Protein AF-A0A958PEB6-F1 (afdb_monomer_lite)

Structure (mmCIF, N/CA/C/O backbone):
data_AF-A0A958PEB6-F1
#
_entry.id   AF-A0A958PEB6-F1
#
loop_
_atom_site.group_PDB
_atom_site.id
_atom_site.type_symbol
_atom_site.label_atom_id
_atom_site.label_alt_id
_atom_site.label_comp_id
_atom_site.label_asym_id
_atom_site.label_entity_id
_atom_site.label_seq_id
_atom_site.pdbx_PDB_ins_code
_atom_site.Cartn_x
_atom_site.Cartn_y
_atom_site.Cartn_z
_atom_site.occupancy
_atom_site.B_iso_or_equiv
_atom_site.auth_seq_id
_atom_site.auth_comp_id
_atom_site.auth_asym_id
_atom_site.auth_atom_id
_atom_site.pdbx_PDB_model_num
ATOM 1 N N . MET A 1 1 ? 12.748 -0.352 -20.861 1.00 84.06 1 MET A N 1
ATOM 2 C CA . MET A 1 1 ? 12.077 -1.385 -21.696 1.00 84.06 1 MET A CA 1
ATOM 3 C C . MET A 1 1 ? 10.673 -1.621 -21.160 1.00 84.06 1 MET A C 1
ATOM 5 O O . MET A 1 1 ? 10.506 -1.512 -19.954 1.00 84.06 1 MET A O 1
ATOM 9 N N . THR A 1 2 ? 9.689 -1.931 -22.006 1.00 89.44 2 THR A N 1
ATOM 10 C CA . THR A 1 2 ? 8.346 -2.365 -21.576 1.00 89.44 2 THR A CA 1
ATOM 11 C C . THR A 1 2 ? 8.141 -3.844 -21.905 1.00 89.44 2 THR A C 1
ATOM 13 O O . THR A 1 2 ? 8.553 -4.307 -22.968 1.00 89.44 2 THR A O 1
ATOM 16 N N . VAL A 1 3 ? 7.532 -4.600 -20.994 1.00 92.69 3 VAL A N 1
ATOM 17 C CA . VAL A 1 3 ? 7.225 -6.031 -21.159 1.00 92.69 3 VAL A CA 1
ATOM 18 C C . VAL A 1 3 ? 5.982 -6.376 -20.345 1.00 92.69 3 VAL A C 1
ATOM 20 O O . VAL A 1 3 ? 5.705 -5.709 -19.355 1.00 92.69 3 VAL A O 1
ATOM 23 N N . TYR A 1 4 ? 5.241 -7.422 -20.714 1.00 91.00 4 TYR A N 1
ATOM 24 C CA . TYR A 1 4 ? 4.180 -7.937 -19.842 1.00 91.00 4 TYR A CA 1
ATOM 25 C C . TYR A 1 4 ? 4.814 -8.439 -18.548 1.00 91.00 4 TYR A C 1
ATOM 27 O O . TYR A 1 4 ? 5.765 -9.223 -18.588 1.00 91.00 4 TYR A O 1
ATOM 35 N N . ASP A 1 5 ? 4.280 -8.007 -17.409 1.00 92.06 5 ASP A N 1
ATOM 36 C CA . ASP A 1 5 ? 4.892 -8.243 -16.100 1.00 92.06 5 ASP A CA 1
ATOM 37 C C . ASP A 1 5 ? 5.106 -9.739 -15.820 1.00 92.06 5 ASP A C 1
ATOM 39 O O . ASP A 1 5 ? 6.191 -10.161 -15.420 1.00 92.06 5 ASP A O 1
ATOM 43 N N . PHE A 1 6 ? 4.120 -10.574 -16.165 1.00 89.56 6 PHE A N 1
ATOM 44 C CA . PHE A 1 6 ? 4.222 -12.026 -16.008 1.00 89.56 6 PHE A CA 1
ATOM 45 C C . PHE A 1 6 ? 5.410 -12.637 -16.766 1.00 89.56 6 PHE A C 1
ATOM 47 O O . PHE A 1 6 ? 5.921 -13.683 -16.364 1.00 89.56 6 PHE A O 1
ATOM 54 N N . PHE A 1 7 ? 5.860 -12.028 -17.869 1.00 91.44 7 PHE A N 1
ATOM 55 C CA . PHE A 1 7 ? 6.974 -12.548 -18.663 1.00 91.44 7 PHE A CA 1
ATOM 56 C C . PHE A 1 7 ? 8.348 -12.141 -18.138 1.00 91.44 7 PHE A C 1
ATOM 58 O O . PHE A 1 7 ? 9.324 -12.743 -18.580 1.00 91.44 7 PHE A O 1
ATOM 65 N N . VAL A 1 8 ? 8.449 -11.234 -17.160 1.00 91.81 8 VAL A N 1
ATOM 66 C CA . VAL A 1 8 ? 9.735 -10.887 -16.525 1.00 91.81 8 VAL A CA 1
ATOM 67 C C . VAL A 1 8 ? 10.420 -12.139 -15.975 1.00 91.81 8 VAL A C 1
ATOM 69 O O . VAL A 1 8 ? 11.599 -12.371 -16.232 1.00 91.81 8 VAL A O 1
ATOM 72 N N . LYS A 1 9 ? 9.656 -13.043 -15.348 1.00 89.31 9 LYS A N 1
ATOM 73 C CA . LYS A 1 9 ? 10.195 -14.300 -14.807 1.00 89.31 9 LYS A CA 1
ATOM 74 C C . LYS A 1 9 ? 10.795 -15.243 -15.857 1.00 89.31 9 LYS A C 1
ATOM 76 O O . LYS A 1 9 ? 11.558 -16.132 -15.502 1.00 89.31 9 LYS A O 1
ATOM 81 N N . ARG A 1 10 ? 10.461 -15.080 -17.148 1.00 91.44 10 ARG A N 1
ATOM 82 C CA . ARG A 1 10 ? 11.061 -15.882 -18.232 1.00 91.44 10 ARG A CA 1
ATOM 83 C C . ARG A 1 10 ? 12.515 -15.494 -18.504 1.00 91.44 10 ARG A C 1
ATOM 85 O O . ARG A 1 10 ? 13.230 -16.284 -19.106 1.00 91.44 10 ARG A O 1
ATOM 92 N N . ALA A 1 11 ? 12.935 -14.311 -18.062 1.00 92.75 11 ALA A N 1
ATOM 93 C CA . ALA A 1 11 ? 14.296 -13.803 -18.191 1.00 92.75 11 ALA A CA 1
ATOM 94 C C . ALA A 1 11 ? 14.939 -13.528 -16.819 1.00 92.75 11 ALA A C 1
ATOM 96 O O . ALA A 1 11 ? 15.861 -12.722 -16.735 1.00 92.75 11 ALA A O 1
ATOM 97 N N . LEU A 1 12 ? 14.461 -14.175 -15.744 1.00 93.00 12 LEU A N 1
ATOM 98 C CA . LEU A 1 12 ? 14.899 -13.862 -14.378 1.00 93.00 12 LEU A CA 1
ATOM 99 C C . LEU A 1 12 ? 16.392 -14.137 -14.150 1.00 93.00 12 LEU A C 1
ATOM 101 O O . LEU A 1 12 ? 17.032 -13.403 -13.410 1.00 93.00 12 LEU A O 1
ATOM 105 N N . ASP A 1 13 ? 16.948 -15.148 -14.819 1.00 95.25 13 ASP A N 1
ATOM 106 C CA . ASP A 1 13 ? 18.381 -15.459 -14.754 1.00 95.25 13 ASP A CA 1
ATOM 107 C C . ASP A 1 13 ? 19.228 -14.311 -15.330 1.00 95.25 13 ASP A C 1
ATOM 109 O O . ASP A 1 13 ? 20.108 -13.780 -14.658 1.00 95.25 13 ASP A O 1
ATOM 113 N N . GLN A 1 14 ? 18.881 -13.827 -16.530 1.00 94.94 14 GLN A N 1
ATOM 114 C CA . GLN A 1 14 ? 19.531 -12.655 -17.126 1.00 94.94 14 GLN A CA 1
ATOM 115 C C . GLN A 1 14 ? 19.346 -11.407 -16.254 1.00 94.94 14 GLN A C 1
ATOM 117 O O . GLN A 1 14 ? 20.305 -10.685 -16.004 1.00 94.94 14 GLN A O 1
ATOM 122 N N . TYR A 1 15 ? 18.129 -11.184 -15.755 1.00 95.00 15 TYR A N 1
ATOM 123 C CA . TYR A 1 15 ? 17.810 -10.058 -14.881 1.00 95.00 15 TYR A CA 1
ATOM 124 C C . TYR A 1 15 ? 18.663 -10.067 -13.599 1.00 95.00 15 TYR A C 1
ATOM 126 O O . TYR A 1 15 ? 19.188 -9.033 -13.188 1.00 95.00 15 TYR A O 1
ATOM 134 N N . PHE A 1 16 ? 18.858 -11.244 -12.994 1.00 95.88 16 PHE A N 1
ATOM 135 C CA . PHE A 1 16 ? 19.736 -11.425 -11.842 1.00 95.88 16 PHE A CA 1
ATOM 136 C C . PHE A 1 16 ? 21.195 -11.098 -12.183 1.00 95.88 16 PHE A C 1
ATOM 138 O O . PHE A 1 16 ? 21.842 -10.365 -11.435 1.00 95.88 16 PHE A O 1
ATOM 145 N N . TYR A 1 17 ? 21.715 -11.588 -13.314 1.00 96.56 17 TYR A N 1
ATOM 146 C CA . TYR A 1 17 ? 23.087 -11.290 -13.738 1.00 96.56 17 TYR A CA 1
ATOM 147 C C . TYR A 1 17 ? 23.308 -9.806 -14.057 1.00 96.56 17 TYR A C 1
ATOM 149 O O . TYR A 1 17 ? 24.353 -9.260 -13.701 1.00 96.56 17 TYR A O 1
ATOM 157 N N . ASP A 1 18 ? 22.321 -9.131 -14.647 1.00 95.94 18 ASP A N 1
ATOM 158 C CA . ASP A 1 18 ? 22.391 -7.694 -14.919 1.00 95.94 18 ASP A CA 1
ATOM 159 C C . ASP A 1 18 ? 22.532 -6.894 -13.614 1.00 95.94 18 ASP A C 1
ATOM 161 O O . ASP A 1 18 ? 23.387 -6.008 -13.521 1.00 95.94 18 ASP A O 1
ATOM 165 N N . LEU A 1 19 ? 21.752 -7.245 -12.585 1.00 95.69 19 LEU A N 1
ATOM 166 C CA . LEU A 1 19 ? 21.843 -6.660 -11.243 1.00 95.69 19 LEU A CA 1
ATOM 167 C C . LEU A 1 19 ? 23.145 -7.021 -10.518 1.00 95.69 19 LEU A C 1
ATOM 169 O O . LEU A 1 19 ? 23.748 -6.167 -9.863 1.00 95.69 19 LEU A O 1
ATOM 173 N N . TYR A 1 20 ? 23.611 -8.264 -10.658 1.00 95.38 20 TYR A N 1
ATOM 174 C CA . TYR A 1 20 ? 24.889 -8.724 -10.111 1.00 95.38 20 TYR A CA 1
ATOM 175 C C . TYR A 1 20 ? 26.070 -7.929 -10.688 1.00 95.38 20 TYR A C 1
ATOM 177 O O . TYR A 1 20 ? 26.961 -7.507 -9.948 1.00 95.38 20 TYR A O 1
ATOM 185 N N . TRP A 1 21 ? 26.052 -7.650 -11.993 1.00 95.69 21 TRP A N 1
ATOM 186 C CA . TRP A 1 21 ? 27.044 -6.808 -12.667 1.00 95.69 21 TRP A CA 1
ATOM 187 C C . TRP A 1 21 ? 26.816 -5.303 -12.485 1.00 95.69 21 TRP A C 1
ATOM 189 O O . TRP A 1 21 ? 27.557 -4.507 -13.063 1.00 95.69 21 TRP A O 1
ATOM 199 N N . LYS A 1 22 ? 25.839 -4.900 -11.658 1.00 92.62 22 LYS A N 1
ATOM 200 C CA . LYS A 1 22 ? 25.483 -3.497 -11.388 1.00 92.62 22 LYS A CA 1
ATOM 201 C C . LYS A 1 22 ? 25.143 -2.712 -12.658 1.00 92.62 22 LYS A C 1
ATOM 203 O O . LYS A 1 22 ? 25.462 -1.528 -12.780 1.00 92.62 22 LYS A O 1
ATOM 208 N N . SER A 1 23 ? 24.487 -3.371 -13.611 1.00 94.50 23 SER A N 1
ATOM 209 C CA . SER A 1 23 ? 23.899 -2.692 -14.762 1.00 94.50 23 SER A CA 1
ATOM 210 C C . SER A 1 23 ? 22.835 -1.703 -14.282 1.00 94.50 23 SER A C 1
ATOM 212 O O . SER A 1 23 ? 22.090 -1.987 -13.342 1.00 94.50 23 SER A O 1
ATOM 214 N N . SER A 1 24 ? 22.764 -0.544 -14.938 1.00 94.94 24 SER A N 1
ATOM 215 C CA . SER A 1 24 ? 21.761 0.486 -14.654 1.00 94.94 24 SER A CA 1
ATOM 216 C C . SER A 1 24 ? 20.646 0.424 -15.693 1.00 94.94 24 SER A C 1
ATOM 218 O O . SER A 1 24 ? 20.909 0.624 -16.882 1.00 94.94 24 SER A O 1
ATOM 220 N N . PHE A 1 25 ? 19.409 0.152 -15.276 1.00 96.44 25 PHE A N 1
ATOM 221 C CA . PHE A 1 25 ? 18.279 0.030 -16.197 1.00 96.44 25 PHE A CA 1
ATOM 222 C C . PHE A 1 25 ? 16.927 0.325 -15.542 1.00 96.44 25 PHE A C 1
ATOM 224 O O . PHE A 1 25 ? 16.722 0.126 -14.349 1.00 96.44 25 PHE A O 1
ATOM 231 N N . ILE A 1 26 ? 15.963 0.720 -16.382 1.00 97.56 26 ILE A N 1
ATOM 232 C CA . ILE A 1 26 ? 14.550 0.852 -16.014 1.00 97.56 26 ILE A CA 1
ATOM 233 C C . ILE A 1 26 ? 13.718 -0.126 -16.857 1.00 97.56 26 ILE A C 1
ATOM 235 O O . ILE A 1 26 ? 13.681 -0.057 -18.098 1.00 97.56 26 ILE A O 1
ATOM 239 N N . LEU A 1 27 ? 13.033 -1.042 -16.175 1.00 97.00 27 LEU A N 1
ATOM 240 C CA . LEU A 1 27 ? 12.110 -2.026 -16.730 1.00 97.00 27 LEU A CA 1
ATOM 241 C C . LEU A 1 27 ? 10.683 -1.710 -16.282 1.00 97.00 27 LEU A C 1
ATOM 243 O O . LEU A 1 27 ? 10.414 -1.574 -15.095 1.00 97.00 27 LEU A O 1
ATOM 247 N N . VAL A 1 28 ? 9.757 -1.633 -17.232 1.00 96.44 28 VAL A N 1
ATOM 248 C CA . VAL A 1 28 ? 8.335 -1.417 -16.964 1.00 96.44 28 VAL A CA 1
ATOM 249 C C . VAL A 1 28 ? 7.568 -2.698 -17.292 1.00 96.44 28 VAL A C 1
ATOM 251 O O . VAL A 1 28 ? 7.429 -3.062 -18.462 1.00 96.44 28 VAL A O 1
ATOM 254 N N . GLY A 1 29 ? 7.089 -3.382 -16.255 1.00 94.12 29 GLY A N 1
ATOM 255 C CA . GLY A 1 29 ? 6.209 -4.545 -16.338 1.00 94.12 29 GLY A CA 1
ATOM 256 C C . GLY A 1 29 ? 4.750 -4.103 -16.437 1.00 94.12 29 GLY A C 1
ATOM 257 O O . GLY A 1 29 ? 4.173 -3.668 -15.447 1.00 94.12 29 GLY A O 1
ATOM 258 N N . THR A 1 30 ? 4.139 -4.179 -17.617 1.00 92.56 30 THR A N 1
ATOM 259 C CA . THR A 1 30 ? 2.732 -3.812 -17.828 1.00 92.56 30 THR A CA 1
ATOM 260 C C . THR A 1 30 ? 2.105 -4.621 -18.972 1.00 92.56 30 THR A C 1
ATOM 262 O O . THR A 1 30 ? 2.754 -4.805 -20.006 1.00 92.56 30 THR A O 1
ATOM 265 N N . PRO A 1 31 ? 0.859 -5.105 -18.823 1.00 89.50 31 PRO A N 1
ATOM 266 C CA . PRO A 1 31 ? 0.023 -5.049 -17.618 1.00 89.50 31 PRO A CA 1
ATOM 267 C C . PRO A 1 31 ? 0.525 -6.025 -16.544 1.00 89.50 31 PRO A C 1
ATOM 269 O O . PRO A 1 31 ? 1.243 -6.979 -16.857 1.00 89.50 31 PRO A O 1
ATOM 272 N N . SER A 1 32 ? 0.148 -5.797 -15.286 1.00 88.06 32 SER A N 1
ATOM 273 C CA . SER A 1 32 ? 0.530 -6.648 -14.156 1.00 88.06 32 SER A CA 1
ATOM 274 C C . SER A 1 32 ? -0.676 -7.200 -13.390 1.00 88.06 32 SER A C 1
ATOM 276 O O . SER A 1 32 ? -1.712 -6.546 -13.268 1.00 88.06 32 SER A O 1
ATOM 278 N N . GLY A 1 33 ? -0.527 -8.422 -12.874 1.00 89.38 33 GLY A N 1
ATOM 279 C CA . GLY A 1 33 ? -1.492 -9.055 -11.974 1.00 89.38 33 GLY A CA 1
ATOM 280 C C . GLY A 1 33 ? -2.857 -9.408 -12.586 1.00 89.38 33 GLY A C 1
ATOM 281 O O . GLY A 1 33 ? -3.057 -9.456 -13.800 1.00 89.38 33 GLY A O 1
ATOM 282 N N . VAL A 1 34 ? -3.815 -9.690 -11.708 1.00 90.38 34 VAL A N 1
ATOM 283 C CA . VAL A 1 34 ? -5.230 -9.990 -11.963 1.00 90.38 34 VAL A CA 1
ATOM 284 C C . VAL A 1 34 ? -5.945 -8.904 -12.768 1.00 90.38 34 VAL A C 1
ATOM 286 O O . VAL A 1 34 ? -6.958 -9.207 -13.409 1.00 90.38 34 VAL A O 1
ATOM 289 N N . THR A 1 35 ? -5.433 -7.672 -12.845 1.00 86.50 35 THR A N 1
ATOM 290 C CA . THR A 1 35 ? -5.983 -6.680 -13.793 1.00 86.50 35 THR A CA 1
ATOM 291 C C . THR A 1 35 ? -5.987 -7.176 -15.247 1.00 86.50 35 THR A C 1
ATOM 293 O O . THR A 1 35 ? -6.848 -6.766 -16.026 1.00 86.50 35 THR A O 1
ATOM 296 N N . LEU A 1 36 ? -5.123 -8.144 -15.578 1.00 87.31 36 LEU A N 1
ATOM 297 C CA . LEU A 1 36 ? -5.049 -8.826 -16.872 1.00 87.31 36 LEU A CA 1
ATOM 298 C C . LEU A 1 36 ? -5.872 -10.131 -16.952 1.00 87.31 36 LEU A C 1
ATOM 300 O O . LEU A 1 36 ? -5.756 -10.903 -17.901 1.00 87.31 36 LEU A O 1
ATOM 304 N N . SER A 1 37 ? -6.739 -10.396 -15.971 1.00 84.56 37 SER A N 1
ATOM 305 C CA . SER A 1 37 ? -7.580 -11.604 -15.917 1.00 84.56 37 SER A CA 1
ATOM 306 C C . SER A 1 37 ? -8.438 -11.893 -17.160 1.00 84.56 37 SER A C 1
ATOM 308 O O . SER A 1 37 ? -8.645 -13.082 -17.423 1.00 84.56 37 SER A O 1
ATOM 310 N N . PRO A 1 38 ? -8.887 -10.916 -17.981 1.00 84.81 38 PRO A N 1
ATOM 311 C CA . PRO A 1 38 ? -9.564 -11.229 -19.242 1.00 84.81 38 PRO A CA 1
ATOM 312 C C . PRO A 1 38 ? -8.712 -12.033 -20.242 1.00 84.81 38 PRO A C 1
ATOM 314 O O . PRO A 1 38 ? -9.272 -12.724 -21.089 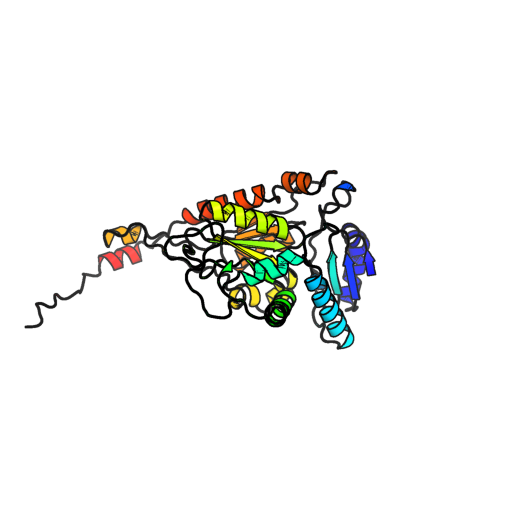1.00 84.81 38 PRO A O 1
ATOM 317 N N . GLU A 1 39 ? -7.378 -11.992 -20.140 1.00 83.06 39 GLU A N 1
ATOM 318 C CA . GLU A 1 39 ? -6.463 -12.757 -21.005 1.00 83.06 39 GLU A CA 1
ATOM 319 C C . GLU A 1 39 ? -6.202 -14.193 -20.511 1.00 83.06 39 GLU A C 1
ATOM 321 O O . GLU A 1 39 ? -5.593 -15.006 -21.210 1.00 83.06 39 GLU A O 1
ATOM 326 N N . GLY A 1 40 ? -6.675 -14.544 -19.311 1.00 70.62 40 GLY A N 1
ATOM 327 C CA . GLY A 1 40 ? -6.618 -15.901 -18.773 1.00 70.62 40 GLY A CA 1
ATOM 328 C C . GLY A 1 40 ? -5.335 -16.282 -18.018 1.00 70.62 40 GLY A C 1
ATOM 329 O O . GLY A 1 40 ? -4.560 -15.453 -17.543 1.00 70.62 40 GLY A O 1
ATOM 330 N N . ALA A 1 41 ? -5.160 -17.596 -17.831 1.00 64.81 41 ALA A N 1
ATOM 331 C CA . ALA A 1 41 ? -4.384 -18.181 -16.731 1.00 64.81 41 ALA A CA 1
ATOM 332 C C . ALA A 1 41 ? -2.882 -17.838 -16.691 1.00 64.81 41 ALA A C 1
ATOM 334 O O . ALA A 1 41 ? -2.286 -17.872 -15.620 1.00 64.81 41 ALA A O 1
ATOM 335 N N . GLN A 1 42 ? -2.259 -17.515 -17.827 1.00 67.44 42 GLN A N 1
ATOM 336 C CA . GLN A 1 42 ? -0.828 -17.195 -17.874 1.00 67.44 42 GLN A CA 1
ATOM 337 C C . GLN A 1 42 ? -0.518 -15.719 -17.591 1.00 67.44 42 GLN A C 1
ATOM 339 O O . GLN A 1 42 ? 0.623 -15.334 -17.754 1.00 67.44 42 GLN A O 1
ATOM 344 N N . HIS A 1 43 ? -1.482 -14.881 -17.203 1.00 72.12 43 HIS A N 1
ATOM 345 C CA . HIS A 1 43 ? -1.249 -13.431 -17.120 1.00 72.12 43 HIS A CA 1
ATOM 346 C C . HIS A 1 43 ? -1.724 -12.788 -15.810 1.00 72.12 43 HIS A C 1
ATOM 348 O O . HIS A 1 43 ? -1.232 -11.730 -15.433 1.00 72.12 43 HIS A O 1
ATOM 354 N N . GLY A 1 44 ? -2.623 -13.451 -15.077 1.00 72.25 44 GLY A N 1
ATOM 355 C CA . GLY A 1 44 ? -3.232 -12.939 -13.845 1.00 72.25 44 GLY A CA 1
ATOM 356 C C . GLY A 1 44 ? -2.448 -13.223 -12.562 1.00 72.25 44 GLY A C 1
ATOM 357 O O . GLY A 1 44 ? -3.073 -13.533 -11.550 1.00 72.25 44 GLY A O 1
ATOM 358 N N . TRP A 1 45 ? -1.114 -13.237 -12.601 1.00 80.19 45 TRP A N 1
ATOM 359 C CA . TRP A 1 45 ? -0.281 -13.471 -11.415 1.00 80.19 45 TRP A CA 1
ATOM 360 C C . TRP A 1 45 ? 1.006 -12.654 -11.472 1.00 80.19 45 TRP A C 1
ATOM 362 O O . TRP A 1 45 ? 1.665 -12.603 -12.510 1.00 80.19 45 TRP A O 1
ATOM 372 N N . LYS A 1 46 ? 1.374 -12.055 -10.339 1.00 87.88 46 LYS A N 1
ATOM 373 C CA . LYS A 1 46 ? 2.564 -11.221 -10.184 1.00 87.88 46 LYS A CA 1
ATOM 374 C C . LYS A 1 46 ? 3.493 -11.863 -9.154 1.00 87.88 46 LYS A C 1
ATOM 376 O O . LYS A 1 46 ? 3.108 -12.035 -8.002 1.00 87.88 46 LYS A O 1
ATOM 381 N N . SER A 1 47 ? 4.683 -12.260 -9.607 1.00 84.62 47 SER A N 1
ATOM 382 C CA . SER A 1 47 ? 5.697 -12.913 -8.769 1.00 84.62 47 SER A CA 1
ATOM 383 C C . SER A 1 47 ? 6.329 -11.928 -7.798 1.00 84.62 47 SER A C 1
ATOM 385 O O . SER A 1 47 ? 6.548 -10.769 -8.173 1.00 84.62 47 SER A O 1
ATOM 387 N N . ASP A 1 48 ? 6.642 -12.415 -6.603 1.00 84.31 48 ASP A N 1
ATOM 388 C CA . ASP A 1 48 ? 7.504 -11.731 -5.650 1.00 84.31 48 ASP A CA 1
ATOM 389 C C . ASP A 1 48 ? 8.960 -12.172 -5.850 1.00 84.31 48 ASP A C 1
ATOM 391 O O . ASP A 1 48 ? 9.272 -13.363 -5.852 1.00 84.31 48 ASP A O 1
ATOM 395 N N . PHE A 1 49 ? 9.851 -11.213 -6.087 1.00 90.06 49 PHE A N 1
ATOM 396 C CA . PHE A 1 49 ? 11.288 -11.453 -6.122 1.00 90.06 49 PHE A CA 1
ATOM 397 C C . PHE A 1 49 ? 12.027 -10.171 -5.751 1.00 90.06 49 PHE A C 1
ATOM 399 O O . PHE A 1 49 ? 11.861 -9.123 -6.380 1.00 90.06 49 PHE A O 1
ATOM 406 N N . GLN A 1 50 ? 12.890 -10.288 -4.749 1.00 89.88 50 GLN A N 1
ATOM 407 C CA . GLN A 1 50 ? 13.795 -9.230 -4.329 1.00 89.88 50 GLN A CA 1
ATOM 408 C C . GLN A 1 50 ? 15.226 -9.661 -4.619 1.00 89.88 50 GLN A C 1
ATOM 410 O O . GLN A 1 50 ? 15.678 -10.716 -4.172 1.00 89.88 50 GLN A O 1
ATOM 415 N N . ILE A 1 51 ? 15.942 -8.841 -5.379 1.00 93.88 51 ILE A N 1
ATOM 416 C CA . ILE A 1 51 ? 17.340 -9.070 -5.738 1.00 93.88 51 ILE A CA 1
ATOM 417 C C . ILE A 1 51 ? 18.143 -7.856 -5.251 1.00 93.88 51 ILE A C 1
ATOM 419 O O . ILE A 1 51 ? 17.673 -6.727 -5.394 1.00 93.88 51 ILE A O 1
ATOM 423 N N . PRO A 1 52 ? 19.340 -8.033 -4.662 1.00 94.25 52 PRO A N 1
ATOM 424 C CA . PRO A 1 52 ? 20.199 -6.903 -4.322 1.00 94.25 52 PRO A CA 1
ATOM 425 C C . PRO A 1 52 ? 20.415 -5.965 -5.519 1.00 94.25 52 PRO A C 1
ATOM 427 O O . PRO A 1 52 ? 20.561 -6.423 -6.651 1.00 94.25 52 PRO A O 1
ATOM 430 N N . ASN A 1 53 ? 20.478 -4.657 -5.261 1.00 94.94 53 ASN A N 1
ATOM 431 C CA . ASN A 1 53 ? 20.536 -3.586 -6.267 1.00 94.94 53 ASN A CA 1
ATOM 432 C C . ASN A 1 53 ? 19.231 -3.332 -7.057 1.00 94.94 53 ASN A C 1
ATOM 434 O O . ASN A 1 53 ? 19.246 -2.531 -7.996 1.00 94.94 53 ASN A O 1
ATOM 438 N N . GLN A 1 54 ? 18.117 -3.979 -6.702 1.00 95.81 54 GLN A N 1
ATOM 439 C CA . GLN A 1 54 ? 16.795 -3.742 -7.291 1.00 95.81 54 GLN A CA 1
ATOM 440 C C . GLN A 1 54 ? 15.971 -2.759 -6.451 1.00 95.81 54 GLN A C 1
ATOM 442 O O . GLN A 1 54 ? 16.019 -2.785 -5.224 1.00 95.81 54 GLN A O 1
ATOM 447 N N . ILE A 1 55 ? 15.144 -1.957 -7.121 1.00 97.12 55 ILE A N 1
ATOM 448 C CA . ILE A 1 55 ? 13.982 -1.308 -6.512 1.00 97.12 55 ILE A CA 1
ATOM 449 C C . ILE A 1 55 ? 12.729 -1.554 -7.351 1.00 97.12 55 ILE A C 1
ATOM 451 O O . ILE A 1 55 ? 12.733 -1.398 -8.575 1.00 97.12 55 ILE A O 1
ATOM 455 N N . THR A 1 56 ? 11.647 -1.915 -6.677 1.00 97.06 56 THR A N 1
ATOM 456 C CA . THR A 1 56 ? 10.342 -2.203 -7.263 1.00 97.06 56 THR A CA 1
ATOM 457 C C . THR A 1 56 ? 9.354 -1.109 -6.900 1.00 97.06 56 THR A C 1
ATOM 459 O O . THR A 1 56 ? 9.236 -0.728 -5.735 1.00 97.06 56 THR A O 1
ATOM 462 N N . TRP A 1 57 ? 8.616 -0.636 -7.897 1.00 97.88 57 TRP A N 1
ATOM 463 C CA . TRP A 1 57 ? 7.575 0.372 -7.768 1.00 97.88 57 TRP A CA 1
ATOM 464 C C . TRP A 1 57 ? 6.248 -0.151 -8.300 1.00 97.88 57 TRP A C 1
ATOM 466 O O . TRP A 1 57 ? 6.207 -0.779 -9.359 1.00 97.88 57 TRP A O 1
ATOM 476 N N . GLU A 1 58 ? 5.158 0.165 -7.613 1.00 96.81 58 GLU A N 1
ATOM 477 C CA . GLU A 1 58 ? 3.799 -0.163 -8.029 1.00 96.81 58 GLU A CA 1
ATOM 478 C C . GLU A 1 58 ? 2.866 1.045 -7.833 1.00 96.81 58 GLU A C 1
ATOM 480 O O . GLU A 1 58 ? 2.118 1.108 -6.856 1.00 96.81 58 GLU A O 1
ATOM 485 N N . PRO A 1 59 ? 2.925 2.034 -8.746 1.00 97.00 59 PRO A N 1
ATOM 486 C CA . PRO A 1 59 ? 2.061 3.203 -8.677 1.00 97.00 59 PRO A CA 1
ATOM 487 C C . PRO A 1 59 ? 0.596 2.833 -8.931 1.00 97.00 59 PRO A C 1
ATOM 489 O O . PRO A 1 59 ? 0.276 2.011 -9.795 1.00 97.00 59 PRO A O 1
ATOM 492 N N . PHE A 1 60 ? -0.300 3.500 -8.213 1.00 96.81 60 PHE A N 1
ATOM 493 C CA . PHE A 1 60 ? -1.740 3.464 -8.417 1.00 96.81 60 PHE A CA 1
ATOM 494 C C . PHE A 1 60 ? -2.224 4.662 -9.246 1.00 96.81 60 PHE A C 1
ATOM 496 O O . PHE A 1 60 ? -2.979 4.476 -10.202 1.00 96.81 60 PHE A O 1
ATOM 503 N N . TYR A 1 61 ? -1.763 5.880 -8.939 1.00 97.56 61 TYR A N 1
ATOM 504 C CA . TYR A 1 61 ? -2.129 7.095 -9.679 1.00 97.56 61 TYR A CA 1
ATOM 505 C C . TYR A 1 61 ? -1.092 7.457 -10.749 1.00 97.56 61 TYR A C 1
ATOM 507 O O . TYR A 1 61 ? 0.108 7.230 -10.599 1.00 97.56 61 TYR A O 1
ATOM 515 N N . CYS A 1 62 ? -1.533 8.095 -11.838 1.00 96.75 62 CYS A N 1
ATOM 516 C CA . CYS A 1 62 ? -0.634 8.479 -12.934 1.00 96.75 62 CYS A CA 1
ATOM 517 C C . CYS A 1 62 ? 0.443 9.482 -12.495 1.00 96.75 62 CYS A C 1
ATOM 519 O O . CYS A 1 62 ? 1.550 9.462 -13.024 1.00 96.75 62 CYS A O 1
ATOM 521 N N . VAL A 1 63 ? 0.124 10.354 -11.536 1.00 97.62 63 VAL A N 1
ATOM 522 C CA . VAL A 1 63 ? 1.076 11.343 -11.016 1.00 97.62 63 VAL A CA 1
ATOM 523 C C . VAL A 1 63 ? 2.196 10.690 -10.196 1.00 97.62 63 VAL A C 1
ATOM 525 O O . VAL A 1 63 ? 3.334 11.141 -10.247 1.00 97.62 63 VAL A O 1
ATOM 528 N N . GLU A 1 64 ? 1.918 9.568 -9.525 1.00 98.38 64 GLU A N 1
ATOM 529 C CA . GLU A 1 64 ? 2.950 8.787 -8.837 1.00 98.38 64 GLU A CA 1
ATOM 530 C C . GLU A 1 64 ? 3.935 8.199 -9.844 1.00 98.38 64 GLU A C 1
ATOM 532 O O . GLU A 1 64 ? 5.142 8.291 -9.646 1.00 98.38 64 GLU A O 1
ATOM 537 N N . LEU A 1 65 ? 3.427 7.639 -10.951 1.00 97.56 65 LEU A N 1
ATOM 538 C CA . LEU A 1 65 ? 4.262 7.118 -12.034 1.00 97.56 65 LEU A CA 1
ATOM 539 C C . LEU A 1 65 ? 5.174 8.206 -12.617 1.00 97.56 65 LEU A C 1
ATOM 541 O O . LEU A 1 65 ? 6.338 7.922 -12.890 1.00 97.56 65 LEU A O 1
ATOM 545 N N . ASP A 1 66 ? 4.659 9.425 -12.800 1.00 98.12 66 ASP A N 1
ATOM 546 C CA . ASP A 1 66 ? 5.445 10.567 -13.281 1.00 98.12 66 ASP A CA 1
ATOM 547 C C . ASP A 1 66 ? 6.609 10.879 -12.329 1.00 98.12 66 ASP A C 1
ATOM 549 O O . ASP A 1 66 ? 7.772 10.878 -12.737 1.00 98.12 66 ASP A O 1
ATOM 553 N N . TRP A 1 67 ? 6.325 11.029 -11.033 1.00 98.69 67 TRP A N 1
ATOM 554 C CA . TRP A 1 67 ? 7.352 11.295 -10.023 1.00 98.69 67 TRP A CA 1
ATOM 555 C C . TRP A 1 67 ? 8.376 10.168 -9.893 1.00 98.69 67 TRP A C 1
ATOM 557 O O . TRP A 1 67 ? 9.575 10.438 -9.854 1.00 98.69 67 TRP A O 1
ATOM 567 N N . ILE A 1 68 ? 7.921 8.914 -9.865 1.00 98.62 68 ILE A N 1
ATOM 568 C CA . ILE A 1 68 ? 8.780 7.729 -9.766 1.00 98.62 68 ILE A CA 1
ATOM 569 C C . ILE A 1 68 ? 9.695 7.630 -10.987 1.00 98.62 68 ILE A C 1
ATOM 571 O O . ILE A 1 68 ? 10.895 7.396 -10.846 1.00 98.62 68 ILE A O 1
ATOM 575 N N . MET A 1 69 ? 9.155 7.822 -12.193 1.00 98.06 69 MET A N 1
ATOM 576 C CA . MET A 1 69 ? 9.947 7.765 -13.421 1.00 98.06 69 MET A CA 1
ATOM 577 C C . MET A 1 69 ? 10.961 8.915 -13.477 1.00 98.06 69 MET A C 1
ATOM 579 O O . MET A 1 69 ? 12.121 8.689 -13.830 1.00 98.06 69 MET A O 1
ATOM 583 N N . ALA A 1 70 ? 10.552 10.133 -13.108 1.00 98.44 70 ALA A N 1
ATOM 584 C CA . ALA A 1 70 ? 11.434 11.294 -13.067 1.00 98.44 70 ALA A CA 1
ATOM 585 C C . ALA A 1 70 ? 12.585 11.106 -12.062 1.00 98.44 70 ALA A C 1
ATOM 587 O O . ALA A 1 70 ? 13.743 11.329 -12.422 1.00 98.44 70 ALA A O 1
ATOM 588 N N . ASP A 1 71 ? 12.292 10.639 -10.843 1.00 98.50 71 ASP A N 1
ATOM 589 C CA . ASP A 1 71 ? 13.300 10.340 -9.817 1.00 98.50 71 ASP A CA 1
ATOM 590 C C . ASP A 1 71 ? 14.242 9.215 -10.270 1.00 98.50 71 ASP A C 1
ATOM 592 O O . ASP A 1 71 ? 15.463 9.368 -10.206 1.00 98.50 71 ASP A O 1
ATOM 596 N N . ALA A 1 72 ? 13.704 8.126 -10.829 1.00 98.19 72 ALA A N 1
ATOM 597 C CA . ALA A 1 72 ? 14.510 7.023 -11.341 1.00 98.19 72 ALA A CA 1
ATOM 598 C C . ALA A 1 72 ? 15.501 7.498 -12.416 1.00 98.19 72 ALA A C 1
ATOM 600 O O . ALA A 1 72 ? 16.700 7.230 -12.305 1.00 98.19 72 ALA A O 1
ATOM 601 N N . ILE A 1 73 ? 15.034 8.246 -13.423 1.00 98.12 73 ILE A N 1
ATOM 602 C CA . ILE A 1 73 ? 15.890 8.801 -14.483 1.00 98.12 73 ILE A CA 1
ATOM 603 C C . ILE A 1 73 ? 16.931 9.752 -13.891 1.00 98.12 73 ILE A C 1
ATOM 605 O O . ILE A 1 73 ? 18.116 9.640 -14.214 1.00 98.12 73 ILE A O 1
ATOM 609 N N . HIS A 1 74 ? 16.517 10.663 -13.007 1.00 98.31 74 HIS A N 1
ATOM 610 C CA . HIS A 1 74 ? 17.423 11.610 -12.365 1.00 98.31 74 HIS A CA 1
ATOM 611 C C . HIS A 1 74 ? 18.556 10.889 -11.631 1.00 98.31 74 HIS A C 1
ATOM 613 O O . HIS A 1 74 ? 19.728 11.198 -11.852 1.00 98.31 74 HIS A O 1
ATOM 619 N N . ARG A 1 75 ? 18.236 9.876 -10.821 1.00 97.75 75 ARG A N 1
ATOM 620 C CA . ARG A 1 75 ? 19.231 9.090 -10.082 1.00 97.75 75 ARG A CA 1
ATOM 621 C C . ARG A 1 75 ? 20.180 8.319 -10.989 1.00 97.75 75 ARG A C 1
ATOM 623 O O . ARG A 1 75 ? 21.368 8.245 -10.693 1.00 97.75 75 ARG A O 1
ATOM 630 N N . HIS A 1 76 ? 19.682 7.786 -12.105 1.00 97.19 76 HIS A N 1
ATOM 631 C CA . HIS A 1 76 ? 20.515 7.087 -13.086 1.00 97.19 76 HIS A CA 1
ATOM 632 C C . HIS A 1 76 ? 21.506 8.032 -13.770 1.00 97.19 76 HIS A C 1
ATOM 634 O O . HIS A 1 76 ? 22.673 7.690 -13.930 1.00 97.19 76 HIS A O 1
ATOM 640 N N . LEU A 1 77 ? 21.057 9.230 -14.154 1.00 97.38 77 LEU A N 1
ATOM 641 C CA . LEU A 1 77 ? 21.892 10.209 -14.856 1.00 97.38 77 LEU A CA 1
ATOM 642 C C . LEU A 1 77 ? 22.867 10.946 -13.930 1.00 97.38 77 LEU A C 1
ATOM 644 O O . LEU A 1 77 ? 23.900 11.429 -14.388 1.00 97.38 77 LEU A O 1
ATOM 648 N N . THR A 1 78 ? 22.543 11.036 -12.641 1.00 97.75 78 THR A N 1
ATOM 649 C CA . THR A 1 78 ? 23.394 11.671 -11.623 1.00 97.75 78 THR A CA 1
ATOM 650 C C . THR A 1 78 ? 24.246 10.679 -10.839 1.00 97.75 78 THR A C 1
ATOM 652 O O . THR A 1 78 ? 25.013 11.104 -9.981 1.00 97.75 78 THR A O 1
ATOM 655 N N . TYR A 1 79 ? 24.147 9.379 -11.137 1.00 95.69 79 TYR A N 1
ATOM 656 C CA . TYR A 1 79 ? 24.853 8.311 -10.421 1.00 95.69 79 TYR A CA 1
ATOM 657 C C . TYR A 1 79 ? 24.544 8.289 -8.909 1.00 95.69 79 TYR A C 1
ATOM 659 O O . TYR A 1 79 ? 25.401 7.966 -8.093 1.00 95.69 79 TYR A O 1
ATOM 667 N N . THR A 1 80 ? 23.302 8.621 -8.533 1.00 96.38 80 THR A N 1
ATOM 668 C CA . THR A 1 80 ? 22.784 8.592 -7.147 1.00 96.38 80 THR A CA 1
ATOM 669 C C . THR A 1 80 ? 21.791 7.438 -6.921 1.00 96.38 80 THR A C 1
ATOM 671 O O . THR A 1 80 ? 20.877 7.506 -6.094 1.00 96.38 80 THR A O 1
ATOM 674 N N . ASN A 1 81 ? 21.960 6.356 -7.687 1.00 94.94 81 ASN A N 1
ATOM 675 C CA . ASN A 1 81 ? 21.145 5.138 -7.672 1.00 94.94 81 ASN A CA 1
ATOM 676 C C . ASN A 1 81 ? 21.837 3.953 -6.966 1.00 94.94 81 ASN A C 1
ATOM 678 O O . ASN A 1 81 ? 21.543 2.797 -7.275 1.00 94.94 81 ASN A O 1
ATOM 682 N N . GLU A 1 82 ? 22.749 4.215 -6.025 1.00 92.69 82 GLU A N 1
ATOM 683 C CA . GLU A 1 82 ? 23.380 3.162 -5.221 1.00 92.69 82 GLU A CA 1
ATOM 684 C C . GLU A 1 82 ? 22.321 2.310 -4.496 1.00 92.69 82 GLU A C 1
ATOM 686 O O . GLU A 1 82 ? 21.302 2.823 -4.024 1.00 92.69 82 GLU A O 1
ATOM 691 N N . GLY A 1 83 ? 22.522 0.988 -4.502 1.00 91.81 83 GLY A N 1
ATOM 692 C CA . GLY A 1 83 ? 21.568 0.006 -3.974 1.00 91.81 83 GLY A CA 1
ATOM 693 C C . GLY A 1 83 ? 20.306 -0.197 -4.825 1.00 91.81 83 GLY A C 1
ATOM 694 O O . GLY A 1 83 ? 19.502 -1.067 -4.510 1.00 91.81 83 GLY A O 1
ATOM 695 N N . ARG A 1 84 ? 20.125 0.555 -5.922 1.00 94.81 84 ARG A N 1
ATOM 696 C CA . ARG A 1 84 ? 18.891 0.564 -6.730 1.00 94.81 84 ARG A CA 1
ATOM 697 C C . ARG A 1 84 ? 19.142 0.781 -8.231 1.00 94.81 84 ARG A C 1
ATOM 699 O O . ARG A 1 84 ? 18.440 1.549 -8.891 1.00 94.81 84 ARG A O 1
ATOM 706 N N . THR A 1 85 ? 20.177 0.142 -8.778 1.00 96.31 85 THR A N 1
ATOM 707 C CA . THR A 1 85 ? 20.574 0.302 -10.189 1.00 96.31 85 THR A CA 1
ATOM 708 C C . THR A 1 85 ? 19.592 -0.346 -11.164 1.00 96.31 85 THR A C 1
ATOM 710 O O . THR A 1 85 ? 19.463 0.125 -12.290 1.00 96.31 85 THR A O 1
ATOM 713 N N . GLY A 1 86 ? 18.875 -1.396 -10.755 1.00 97.31 86 GLY A N 1
ATOM 714 C CA . GLY A 1 86 ? 17.761 -1.942 -11.529 1.00 97.31 86 GLY A CA 1
ATOM 715 C C . GLY A 1 86 ? 16.424 -1.463 -10.983 1.00 97.31 86 GLY A C 1
ATOM 716 O O . GLY A 1 86 ? 16.044 -1.793 -9.863 1.00 97.31 86 GLY A O 1
ATOM 717 N N . VAL A 1 87 ? 15.685 -0.707 -11.788 1.00 97.75 87 VAL A N 1
ATOM 718 C CA . VAL A 1 87 ? 14.353 -0.206 -11.435 1.00 97.75 87 VAL A CA 1
ATOM 719 C C . VAL A 1 87 ? 13.300 -1.042 -12.149 1.00 97.75 87 VAL A C 1
ATOM 721 O O . VAL A 1 87 ? 13.281 -1.104 -13.379 1.00 97.75 87 VAL A O 1
ATOM 724 N N . LEU A 1 88 ? 12.398 -1.657 -11.386 1.00 97.38 88 LEU A N 1
ATOM 725 C CA . LEU A 1 88 ? 11.216 -2.352 -11.887 1.00 97.38 88 LEU A CA 1
ATOM 726 C C . LEU A 1 88 ? 9.962 -1.541 -11.550 1.00 97.38 88 LEU A C 1
ATOM 728 O O . LEU A 1 88 ? 9.610 -1.402 -10.387 1.00 97.38 88 LEU A O 1
ATOM 732 N N . ILE A 1 89 ? 9.257 -1.036 -12.559 1.00 97.38 89 ILE A N 1
ATOM 733 C CA . ILE A 1 89 ? 7.963 -0.364 -12.389 1.00 97.38 89 ILE A CA 1
ATOM 734 C C . ILE A 1 89 ? 6.864 -1.305 -12.870 1.00 97.38 89 ILE A C 1
ATOM 736 O O . ILE A 1 89 ? 6.848 -1.696 -14.037 1.00 97.38 89 ILE A O 1
ATOM 740 N N . ARG A 1 90 ? 5.928 -1.659 -11.992 1.00 95.31 90 ARG A N 1
ATOM 741 C CA . ARG A 1 90 ? 4.817 -2.567 -12.285 1.00 95.31 90 ARG A CA 1
ATOM 742 C C . ARG A 1 90 ? 3.551 -1.752 -12.494 1.00 95.31 90 ARG A C 1
ATOM 744 O O . ARG A 1 90 ? 2.984 -1.208 -11.555 1.00 95.31 90 ARG A O 1
ATOM 751 N N . GLY A 1 91 ? 3.129 -1.644 -13.749 1.00 93.44 91 GLY A N 1
ATOM 752 C CA . GLY A 1 91 ? 1.929 -0.918 -14.149 1.00 93.44 91 GLY A CA 1
ATOM 753 C C . GLY A 1 91 ? 0.742 -1.850 -14.366 1.00 93.44 91 GLY A C 1
ATOM 754 O O . GLY A 1 91 ? 0.898 -3.025 -14.704 1.00 93.44 91 GLY A O 1
ATOM 755 N N . VAL A 1 92 ? -0.464 -1.318 -14.206 1.00 90.19 92 VAL A N 1
ATOM 756 C CA . VAL A 1 92 ? -1.720 -1.996 -14.555 1.00 90.19 92 VAL A CA 1
ATOM 757 C C . VAL A 1 92 ? -2.465 -1.209 -15.627 1.00 90.19 92 VAL A C 1
ATOM 759 O O . VAL A 1 92 ? -2.207 -0.027 -15.836 1.00 90.19 92 VAL A O 1
ATOM 762 N N . THR A 1 93 ? -3.414 -1.855 -16.303 1.00 84.06 93 THR A N 1
ATOM 763 C CA . THR A 1 93 ? -4.275 -1.218 -17.318 1.00 84.06 93 THR A CA 1
ATOM 764 C C . THR A 1 93 ? -5.687 -0.914 -16.807 1.00 84.06 93 THR A C 1
ATOM 766 O O . THR A 1 93 ? -6.520 -0.408 -17.561 1.00 84.06 93 THR A O 1
ATOM 769 N N . LYS A 1 94 ? -5.976 -1.195 -15.526 1.00 88.25 94 LYS A N 1
ATOM 770 C CA . LYS A 1 94 ? -7.249 -0.841 -14.878 1.00 88.25 94 LYS A CA 1
ATOM 771 C C . LYS A 1 94 ? -7.393 0.685 -14.847 1.00 88.25 94 LYS 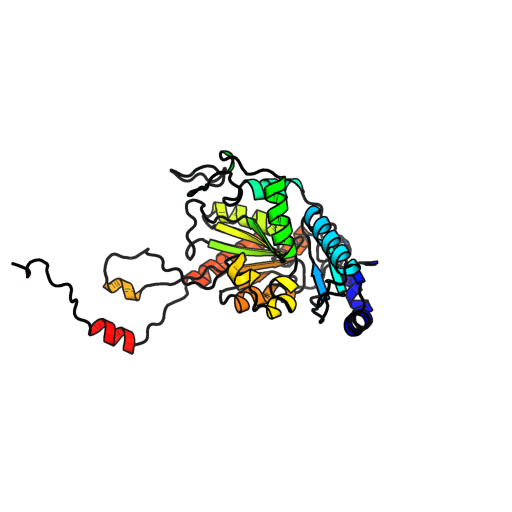A C 1
ATOM 773 O O . LYS A 1 94 ? -6.600 1.370 -14.211 1.00 88.25 94 LYS A O 1
ATOM 778 N N . GLY A 1 95 ? -8.418 1.209 -15.519 1.00 90.25 95 GLY A N 1
ATOM 779 C CA . GLY A 1 95 ? -8.756 2.631 -15.459 1.00 90.25 95 GLY A CA 1
ATOM 780 C C . GLY A 1 95 ? -9.303 3.026 -14.084 1.00 90.25 95 GLY A C 1
ATOM 781 O O . GLY A 1 95 ? -10.107 2.292 -13.510 1.00 90.25 95 GLY A O 1
ATOM 782 N N . ILE A 1 96 ? -8.885 4.190 -13.584 1.00 92.44 96 ILE A N 1
ATOM 783 C CA . ILE A 1 96 ? -9.336 4.775 -12.311 1.00 92.44 96 ILE A CA 1
ATOM 784 C C . ILE A 1 96 ? -9.608 6.278 -12.473 1.00 92.44 96 ILE A C 1
ATOM 786 O O . ILE A 1 96 ? -9.045 6.919 -13.368 1.00 92.44 96 ILE A O 1
ATOM 790 N N . ASP A 1 97 ? -10.437 6.852 -11.598 1.00 94.81 97 ASP A N 1
ATOM 791 C CA . ASP A 1 97 ? -10.663 8.301 -11.560 1.00 94.81 97 ASP A CA 1
ATOM 792 C C . ASP A 1 97 ? -9.496 9.020 -10.870 1.00 94.81 97 ASP A C 1
ATOM 794 O O . ASP A 1 97 ? -9.380 9.045 -9.646 1.00 94.81 97 ASP A O 1
ATOM 798 N N . GLN A 1 98 ? -8.647 9.668 -11.666 1.00 96.12 98 GLN A N 1
ATOM 799 C CA . GLN A 1 98 ? -7.494 10.418 -11.161 1.00 96.12 98 GLN A CA 1
ATOM 800 C C . GLN A 1 98 ? -7.897 11.595 -10.255 1.00 96.12 98 GLN A C 1
ATOM 802 O O . GLN A 1 98 ? -7.110 12.014 -9.408 1.00 96.12 98 GLN A O 1
ATOM 807 N N . LYS A 1 99 ? -9.120 12.135 -10.388 1.00 96.19 99 LYS A N 1
ATOM 808 C CA . LYS A 1 99 ? -9.593 13.248 -9.544 1.00 96.19 99 LYS A CA 1
ATOM 809 C C . LYS A 1 99 ? -9.797 12.823 -8.094 1.00 96.19 99 LYS A C 1
ATOM 811 O O . LYS A 1 99 ? -9.757 13.674 -7.204 1.00 96.19 99 LYS A O 1
ATOM 816 N N . GLN A 1 100 ? -10.008 11.527 -7.855 1.00 95.94 100 GLN A N 1
ATOM 817 C CA . GLN A 1 100 ? -10.187 10.987 -6.513 1.00 95.94 100 GLN A CA 1
ATOM 818 C C . GLN A 1 100 ? -8.953 11.226 -5.639 1.00 95.94 100 GLN A C 1
ATOM 820 O O . GLN A 1 100 ? -9.113 11.466 -4.446 1.00 95.94 100 GLN A O 1
ATOM 825 N N . PHE A 1 101 ? -7.755 11.262 -6.232 1.00 97.81 101 PHE A N 1
ATOM 826 C CA . PHE A 1 101 ? -6.507 11.465 -5.504 1.00 97.81 101 PHE A CA 1
ATOM 827 C C . PHE A 1 101 ? -6.509 12.761 -4.692 1.00 97.81 101 PHE A C 1
ATOM 829 O O . PHE A 1 101 ? -6.524 12.735 -3.464 1.00 97.81 101 PHE A O 1
ATOM 836 N N . LEU A 1 102 ? -6.588 13.908 -5.373 1.00 97.44 102 LEU A N 1
ATOM 837 C CA . LEU A 1 102 ? -6.634 15.210 -4.708 1.00 97.44 102 LEU A CA 1
ATOM 838 C C . LEU A 1 102 ? -7.901 15.385 -3.873 1.00 97.44 102 LEU A C 1
ATOM 840 O O . LEU A 1 102 ? -7.852 16.038 -2.836 1.00 97.44 102 LEU A O 1
ATOM 844 N N . LYS A 1 103 ? -9.031 14.807 -4.296 1.00 96.44 103 LYS A N 1
ATOM 845 C CA . LYS A 1 103 ? -10.276 14.890 -3.530 1.00 96.44 103 LYS A CA 1
ATOM 846 C C . LYS A 1 103 ? -10.123 14.256 -2.146 1.00 96.44 103 LYS A C 1
ATOM 848 O O . LYS A 1 103 ? -10.495 14.900 -1.176 1.00 96.44 103 LYS A O 1
ATOM 853 N N . LEU A 1 104 ? -9.559 13.050 -2.057 1.00 97.00 104 LEU A N 1
ATOM 854 C CA . LEU A 1 104 ? -9.310 12.373 -0.781 1.00 97.00 104 LEU A CA 1
ATOM 855 C C . LEU A 1 104 ? -8.261 13.117 0.044 1.00 97.00 104 LEU A C 1
ATOM 857 O O . LEU A 1 104 ? -8.482 13.370 1.222 1.00 97.00 104 LEU A O 1
ATOM 861 N N . LEU A 1 105 ? -7.152 13.541 -0.566 1.00 97.50 105 LEU A N 1
ATOM 862 C CA . LEU A 1 105 ? -6.101 14.258 0.159 1.00 97.50 105 LEU A CA 1
ATOM 863 C C . LEU A 1 105 ? -6.624 15.563 0.781 1.00 97.50 105 LEU A C 1
ATOM 865 O O . LEU A 1 105 ? -6.354 15.847 1.943 1.00 97.50 105 LEU A O 1
ATOM 869 N N . LYS A 1 106 ? -7.463 16.321 0.071 1.00 97.00 106 LYS A N 1
ATOM 870 C CA . LYS A 1 106 ? -8.045 17.569 0.590 1.00 97.00 106 LYS A CA 1
ATOM 871 C C . LYS A 1 106 ? -8.961 17.384 1.800 1.00 97.00 106 LYS A C 1
ATOM 873 O O . LYS A 1 106 ? -9.189 18.362 2.515 1.00 97.00 106 LYS A O 1
ATOM 878 N N . THR A 1 107 ? -9.488 16.185 2.056 1.00 95.25 107 THR A N 1
ATOM 879 C CA . THR A 1 107 ? -10.302 15.930 3.255 1.00 95.25 107 THR A CA 1
ATOM 880 C C . THR A 1 107 ? -9.463 15.584 4.488 1.00 95.25 107 THR A C 1
ATOM 882 O O . THR A 1 107 ? -9.952 15.683 5.612 1.00 95.25 107 THR A O 1
ATOM 885 N N . GLN A 1 108 ? -8.179 15.254 4.322 1.00 95.50 108 GLN A N 1
ATOM 886 C CA . GLN A 1 108 ? -7.333 14.811 5.431 1.00 95.50 108 GLN A CA 1
ATOM 887 C C . GLN A 1 108 ? -6.958 15.965 6.365 1.00 95.50 108 GLN A C 1
ATOM 889 O O . GLN A 1 108 ? -6.634 17.065 5.912 1.00 95.50 108 GLN A O 1
ATOM 894 N N . ALA A 1 109 ? -6.922 15.688 7.674 1.00 94.94 109 ALA A N 1
ATOM 895 C CA . ALA A 1 109 ? -6.598 16.672 8.713 1.00 94.94 109 ALA A CA 1
ATOM 896 C C . ALA A 1 109 ? -5.273 17.403 8.443 1.00 94.94 109 ALA A C 1
ATOM 898 O O . ALA A 1 109 ? -5.185 18.617 8.603 1.00 94.94 109 ALA A O 1
ATOM 899 N N . ARG A 1 110 ? -4.257 16.667 7.966 1.00 94.88 110 ARG A N 1
ATOM 900 C CA . ARG A 1 110 ? -2.908 17.194 7.699 1.00 94.88 110 ARG A CA 1
ATOM 901 C C . ARG A 1 110 ? -2.852 18.256 6.597 1.00 94.88 110 ARG A C 1
ATOM 903 O O . ARG A 1 110 ? -1.893 19.010 6.543 1.00 94.88 110 ARG A O 1
ATOM 910 N N . PHE A 1 111 ? -3.868 18.315 5.737 1.00 96.75 111 PHE A N 1
ATOM 911 C CA . PHE A 1 111 ? -3.935 19.253 4.616 1.00 96.75 111 PHE A CA 1
ATOM 912 C C . PHE A 1 111 ? -4.959 20.366 4.826 1.00 96.75 111 PHE A C 1
ATOM 914 O O . PHE A 1 111 ? -5.231 21.133 3.899 1.00 96.75 111 PHE A O 1
ATOM 921 N N . LYS A 1 112 ? -5.538 20.481 6.025 1.00 96.12 112 LYS A N 1
ATOM 922 C CA . LYS A 1 112 ? -6.385 21.620 6.385 1.00 96.12 112 LYS A CA 1
ATOM 923 C C . LYS A 1 112 ? -5.527 22.859 6.637 1.00 96.12 112 LYS A C 1
ATOM 925 O O . LYS A 1 112 ? -4.418 22.759 7.149 1.00 96.12 112 LYS A O 1
ATOM 930 N N . SER A 1 113 ? -6.031 24.028 6.236 1.00 93.12 113 SER A N 1
ATOM 931 C CA . SER A 1 113 ? -5.307 25.303 6.368 1.00 93.12 113 SER A CA 1
ATOM 932 C C . SER A 1 113 ? -5.051 25.700 7.823 1.00 93.12 113 SER A C 1
ATOM 934 O O . SER A 1 113 ? -4.136 26.471 8.099 1.00 93.12 113 SER A O 1
ATOM 936 N N . GLU A 1 114 ? -5.855 25.173 8.742 1.00 90.56 114 GLU A N 1
ATOM 937 C CA . GLU A 1 114 ? -5.722 25.354 10.182 1.00 90.56 114 GLU A CA 1
ATOM 938 C C . GLU A 1 114 ? -5.717 23.971 10.853 1.00 90.56 114 GLU A C 1
ATOM 940 O O . GLU A 1 114 ? -6.329 23.045 10.313 1.00 90.56 114 GLU A O 1
ATOM 945 N N . PRO A 1 115 ? -5.046 23.789 12.005 1.00 89.44 115 PRO A N 1
ATOM 946 C CA . PRO A 1 115 ? -5.138 22.553 12.774 1.00 89.44 115 PRO A CA 1
ATOM 947 C C . PRO A 1 115 ? -6.577 22.301 13.225 1.00 89.44 115 PRO A C 1
ATOM 949 O O . PRO A 1 115 ? -7.207 23.174 13.822 1.00 89.44 115 PRO A O 1
ATOM 952 N N . VAL A 1 116 ? -7.086 21.098 12.964 1.00 87.69 116 VAL A N 1
ATOM 953 C CA . VAL A 1 116 ? -8.449 20.711 13.336 1.00 87.69 116 VAL A CA 1
ATOM 954 C C . VAL A 1 116 ? -8.423 19.407 14.105 1.00 87.69 116 VAL A C 1
ATOM 956 O O . VAL A 1 116 ? -7.889 18.405 13.627 1.00 87.69 116 VAL A O 1
ATOM 959 N N . ASP A 1 117 ? -9.079 19.436 15.259 1.00 86.25 117 ASP A N 1
ATOM 960 C CA . ASP A 1 117 ? -9.459 18.260 16.024 1.00 86.25 117 ASP A CA 1
ATOM 961 C C . ASP A 1 117 ? -10.975 18.060 15.905 1.00 86.25 117 ASP A C 1
ATOM 963 O O . ASP A 1 117 ? -11.737 19.028 15.869 1.00 86.25 117 ASP A O 1
ATOM 967 N N . ASN A 1 118 ? -11.427 16.805 15.886 1.00 90.50 118 ASN A N 1
ATOM 968 C CA . ASN A 1 118 ? -12.834 16.405 15.747 1.00 90.50 118 ASN A CA 1
ATOM 969 C C . ASN A 1 118 ? -13.434 16.594 14.343 1.00 90.50 118 ASN A C 1
ATOM 971 O O . ASN A 1 118 ? -14.607 16.957 14.206 1.00 90.50 118 ASN A O 1
ATOM 975 N N . LEU A 1 119 ? -12.654 16.303 13.300 1.00 93.38 119 LEU A N 1
ATOM 976 C CA . LEU A 1 119 ? -13.187 16.183 11.942 1.00 93.38 119 LEU A CA 1
ATOM 977 C C . LEU A 1 119 ? -14.231 15.061 11.840 1.00 93.38 119 LEU A C 1
ATOM 979 O O . LEU A 1 119 ? -14.111 14.017 12.475 1.00 93.38 119 LEU A O 1
ATOM 983 N N . CYS A 1 120 ? -15.239 15.257 11.005 1.00 93.50 120 CYS A N 1
ATOM 984 C CA . CYS A 1 120 ? -16.219 14.246 10.640 1.00 93.50 120 CYS A CA 1
ATOM 985 C C . CYS A 1 120 ? -16.248 14.103 9.125 1.00 93.50 120 CYS A C 1
ATOM 987 O O . CYS A 1 120 ? -16.231 15.098 8.391 1.00 93.50 120 CYS A O 1
ATOM 989 N N . HIS A 1 121 ? -16.369 12.859 8.669 1.00 92.38 121 HIS A N 1
ATOM 990 C CA . HIS A 1 121 ? -16.685 12.594 7.276 1.00 92.38 121 HIS A CA 1
ATOM 991 C C . HIS A 1 121 ? -18.049 13.208 6.955 1.00 92.38 121 HIS A C 1
ATOM 993 O O . HIS A 1 121 ? -18.978 13.116 7.762 1.00 92.38 121 HIS A O 1
ATOM 999 N N . LYS A 1 122 ? -18.191 13.835 5.787 1.00 88.69 122 LYS A N 1
ATOM 1000 C CA . LYS A 1 122 ? -19.400 14.605 5.432 1.00 88.69 122 LYS A CA 1
ATOM 1001 C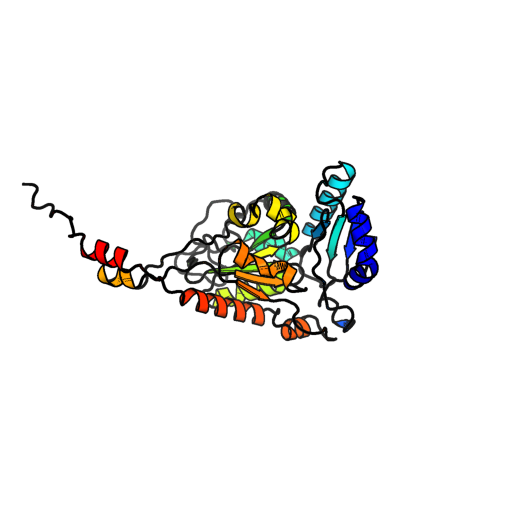 C . LYS A 1 122 ? -20.710 13.807 5.533 1.00 88.69 122 LYS A C 1
ATOM 1003 O O . LYS A 1 122 ? -21.746 14.364 5.880 1.00 88.69 122 LYS A O 1
ATOM 1008 N N . ASP A 1 123 ? -20.639 12.505 5.259 1.00 87.44 123 ASP A N 1
ATOM 1009 C CA . ASP A 1 123 ? -21.788 11.595 5.271 1.00 87.44 123 ASP A CA 1
ATOM 1010 C C . ASP A 1 123 ? -22.028 10.955 6.657 1.00 87.44 123 ASP A C 1
ATOM 1012 O O . ASP A 1 123 ? -23.071 10.346 6.880 1.00 87.44 123 ASP A O 1
ATOM 1016 N N . PHE A 1 124 ? -21.094 11.119 7.607 1.00 87.25 124 PHE A N 1
ATOM 1017 C CA . PHE A 1 124 ? -21.137 10.535 8.957 1.00 87.25 124 PHE A CA 1
ATOM 1018 C C . PHE A 1 124 ? -20.862 11.604 10.017 1.00 87.25 124 PHE A C 1
ATOM 1020 O O . PHE A 1 124 ? -19.839 11.605 10.703 1.00 87.25 124 PHE A O 1
ATOM 1027 N N . MET A 1 125 ? -21.791 12.550 10.134 1.00 89.62 125 MET A N 1
ATOM 1028 C CA . MET A 1 125 ? -21.696 13.623 11.118 1.00 89.62 125 MET A CA 1
ATOM 1029 C C . MET A 1 125 ? -21.996 13.108 12.528 1.00 89.62 125 MET A C 1
ATOM 1031 O O . MET A 1 125 ? -23.106 12.666 12.820 1.00 89.62 125 MET A O 1
ATOM 1035 N N . LEU A 1 126 ? -21.008 13.220 13.413 1.00 88.19 126 LEU A N 1
ATOM 1036 C CA . LEU A 1 126 ? -21.173 13.037 14.854 1.00 88.19 126 LEU A CA 1
ATOM 1037 C C . LEU A 1 126 ? -21.474 14.378 15.534 1.00 88.19 126 LEU A C 1
ATOM 1039 O O . LEU A 1 126 ? -20.991 15.426 15.095 1.00 88.19 126 LEU A O 1
ATOM 1043 N N . ASP A 1 127 ? -22.252 14.342 16.620 1.00 86.00 127 ASP A N 1
ATOM 1044 C CA . ASP A 1 127 ? -22.624 15.542 17.380 1.00 86.00 127 ASP A CA 1
ATOM 1045 C C . ASP A 1 127 ? -21.377 16.304 17.843 1.00 86.00 127 ASP A C 1
ATOM 1047 O O . ASP A 1 127 ? -20.440 15.699 18.359 1.00 86.00 127 ASP A O 1
ATOM 1051 N N . GLY A 1 128 ? -21.330 17.620 17.626 1.00 83.25 128 GLY A N 1
ATOM 1052 C CA . GLY A 1 128 ? -20.175 18.477 17.915 1.00 83.25 128 GLY A CA 1
ATOM 1053 C C . GLY A 1 128 ? -18.900 18.172 17.111 1.00 83.25 128 GLY A C 1
ATOM 1054 O O . GLY A 1 128 ? -17.809 18.457 17.603 1.00 83.25 128 GLY A O 1
ATOM 1055 N N . GLY A 1 129 ? -18.997 17.508 15.957 1.00 87.75 129 GLY A N 1
ATOM 1056 C CA . GLY A 1 129 ? -17.894 17.356 15.003 1.00 87.75 129 GLY A CA 1
ATOM 1057 C C . GLY A 1 129 ? -17.984 18.350 13.842 1.00 87.75 129 GLY A C 1
ATOM 1058 O O . GLY A 1 129 ? -19.058 18.882 13.554 1.00 87.75 129 GLY A O 1
ATOM 1059 N N . VAL A 1 130 ? -16.860 18.604 13.171 1.00 91.31 130 VAL A N 1
ATOM 1060 C CA . VAL A 1 130 ? -16.780 19.555 12.048 1.00 91.31 130 VAL A CA 1
ATOM 1061 C C . VAL A 1 130 ? -16.633 18.795 10.737 1.00 91.31 130 VAL A C 1
ATOM 1063 O O . VAL A 1 130 ? -15.758 17.945 10.611 1.00 91.31 130 VAL A O 1
ATOM 1066 N N . SER A 1 131 ? -17.476 19.094 9.750 1.00 92.44 131 SER A N 1
ATOM 1067 C CA . SER A 1 131 ? -17.421 18.413 8.454 1.00 92.44 131 SER A CA 1
ATOM 1068 C C . SER A 1 131 ? -16.117 18.719 7.712 1.00 92.44 131 SER A C 1
ATOM 1070 O O . SER A 1 131 ? -15.735 19.881 7.563 1.00 92.44 131 SER A O 1
ATOM 1072 N N . GLU A 1 132 ? -15.473 17.680 7.182 1.00 92.25 132 GLU A N 1
ATOM 1073 C CA . GLU A 1 132 ? -14.240 17.786 6.395 1.00 92.25 132 GLU A CA 1
ATOM 1074 C C . GLU A 1 132 ? -14.369 18.705 5.165 1.00 92.25 132 GLU A C 1
ATOM 1076 O O . GLU A 1 132 ? -13.394 19.357 4.799 1.00 92.25 132 GLU A O 1
ATOM 1081 N N . ASP A 1 133 ? -15.553 18.826 4.556 1.00 89.81 133 ASP A N 1
ATOM 1082 C CA . ASP A 1 133 ? -15.779 19.650 3.356 1.00 89.81 133 ASP A CA 1
ATOM 1083 C C . ASP A 1 133 ? -15.943 21.148 3.672 1.00 89.81 133 ASP A C 1
ATOM 1085 O O . ASP A 1 133 ? -15.855 21.990 2.779 1.00 89.81 133 ASP A O 1
ATOM 1089 N N . GLN A 1 134 ? -16.179 21.506 4.937 1.00 88.31 134 GLN A N 1
ATOM 1090 C CA . GLN A 1 134 ? -16.393 22.898 5.353 1.00 88.31 134 GLN A CA 1
ATOM 1091 C C . GLN A 1 134 ? -15.086 23.638 5.652 1.00 88.31 134 GLN A C 1
ATOM 1093 O O . GLN A 1 134 ? -15.083 24.862 5.779 1.00 88.31 134 GLN A O 1
ATOM 1098 N N . ILE A 1 135 ? -13.979 22.905 5.764 1.00 91.38 135 ILE A N 1
ATOM 1099 C CA . ILE A 1 135 ? -12.685 23.453 6.156 1.00 91.38 135 ILE A CA 1
ATOM 1100 C C . ILE A 1 135 ? -11.790 23.558 4.933 1.00 91.38 135 ILE A C 1
ATOM 1102 O O . ILE A 1 135 ? -11.512 22.556 4.260 1.00 91.38 135 ILE A O 1
ATOM 1106 N N . ALA A 1 136 ? -11.310 24.777 4.691 1.00 93.88 136 ALA A N 1
ATOM 1107 C CA . ALA A 1 136 ? -10.360 25.065 3.631 1.00 93.88 136 ALA A CA 1
ATOM 1108 C C . ALA A 1 136 ? -9.104 24.189 3.763 1.00 93.88 136 ALA A C 1
ATOM 1110 O O . ALA A 1 136 ? -8.612 23.918 4.863 1.00 93.88 136 ALA A O 1
ATOM 1111 N N . CYS A 1 137 ? -8.603 23.723 2.623 1.00 95.62 137 CYS A N 1
ATOM 1112 C CA . CYS A 1 137 ? -7.343 23.006 2.535 1.00 95.62 137 CYS A CA 1
ATOM 1113 C C . CYS A 1 137 ? -6.224 23.936 2.062 1.00 95.62 137 CYS A C 1
ATOM 1115 O O . CYS A 1 137 ? -6.468 24.975 1.442 1.00 95.62 137 CYS A O 1
ATOM 1117 N N . VAL A 1 138 ? -4.983 23.537 2.326 1.00 97.06 138 VAL A N 1
ATOM 1118 C CA . VAL A 1 138 ? -3.807 24.143 1.693 1.00 97.06 138 VAL A CA 1
ATOM 1119 C C . VAL A 1 138 ? -3.854 23.953 0.168 1.00 97.06 138 VAL A C 1
ATOM 1121 O O . VAL A 1 138 ? -4.692 23.215 -0.362 1.00 97.06 138 VAL A O 1
ATOM 1124 N N . SER A 1 139 ? -2.991 24.663 -0.558 1.00 97.75 139 SER A N 1
ATOM 1125 C CA . SER A 1 139 ? -3.008 24.638 -2.025 1.00 97.75 139 SER A CA 1
ATOM 1126 C C . SER A 1 139 ? -2.663 23.256 -2.594 1.00 97.75 139 SER A C 1
ATOM 1128 O O . SER A 1 139 ? -1.887 22.507 -2.003 1.00 97.75 139 SER A O 1
ATOM 1130 N N . ASP A 1 140 ? -3.190 22.937 -3.778 1.00 97.88 140 ASP A N 1
ATOM 1131 C CA . ASP A 1 140 ? -2.919 21.667 -4.470 1.00 97.88 140 ASP A CA 1
ATOM 1132 C C . ASP A 1 140 ? -1.414 21.444 -4.684 1.00 97.88 140 ASP A C 1
ATOM 1134 O O . ASP A 1 140 ? -0.942 20.320 -4.553 1.00 97.88 140 ASP A O 1
ATOM 1138 N N . GLU A 1 141 ? -0.649 22.507 -4.949 1.00 97.81 141 GLU A N 1
ATOM 1139 C CA . GLU A 1 141 ? 0.810 22.451 -5.095 1.00 97.81 141 GLU A CA 1
ATOM 1140 C C . GLU A 1 141 ? 1.504 22.008 -3.801 1.00 97.81 141 GLU A C 1
ATOM 1142 O O . GLU A 1 141 ? 2.381 21.148 -3.842 1.00 97.81 141 GLU A O 1
ATOM 1147 N N . GLN A 1 142 ? 1.074 22.529 -2.647 1.00 97.81 142 GLN A N 1
ATOM 1148 C CA . GLN A 1 142 ? 1.607 22.113 -1.346 1.00 97.81 142 GLN A CA 1
ATOM 1149 C C . GLN A 1 142 ? 1.268 20.649 -1.046 1.00 97.81 142 GLN A C 1
ATOM 1151 O O . GLN A 1 142 ? 2.156 19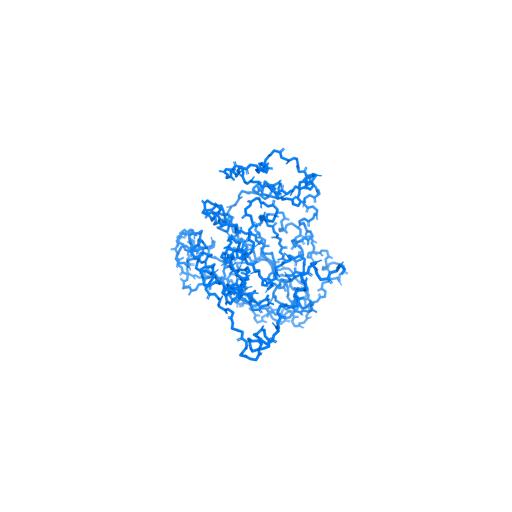.883 -0.677 1.00 97.81 142 GLN A O 1
ATOM 1156 N N . ILE A 1 143 ? 0.013 20.239 -1.273 1.00 98.19 143 ILE A N 1
ATOM 1157 C CA . ILE A 1 143 ? -0.424 18.847 -1.071 1.00 98.19 143 ILE A CA 1
ATOM 1158 C C . ILE A 1 143 ? 0.411 17.895 -1.932 1.00 98.19 143 ILE A C 1
ATOM 1160 O O . ILE A 1 143 ? 0.933 16.896 -1.437 1.00 98.19 143 ILE A O 1
ATOM 1164 N N . LEU A 1 144 ? 0.535 18.196 -3.227 1.00 98.19 144 LEU A N 1
ATOM 1165 C CA . LEU A 1 144 ? 1.266 17.357 -4.171 1.00 98.19 144 LEU A CA 1
ATOM 1166 C C . LEU A 1 144 ? 2.769 17.347 -3.884 1.00 98.19 144 LEU A C 1
ATOM 1168 O O . LEU A 1 144 ? 3.383 16.295 -4.018 1.00 98.19 144 LEU A O 1
ATOM 1172 N N . GLY A 1 145 ? 3.350 18.470 -3.456 1.00 98.19 145 GLY A N 1
ATOM 1173 C CA . GLY A 1 145 ? 4.760 18.550 -3.074 1.00 98.19 145 GLY A CA 1
ATOM 1174 C C . GLY A 1 145 ? 5.099 17.661 -1.877 1.00 98.19 145 GLY A C 1
ATOM 1175 O O . GLY A 1 145 ? 6.096 16.945 -1.911 1.00 98.19 145 GLY A O 1
ATOM 1176 N N . GLU A 1 146 ? 4.252 17.646 -0.844 1.00 97.69 146 GLU A N 1
ATOM 1177 C CA . GLU A 1 146 ? 4.428 16.748 0.306 1.00 97.69 146 GLU A CA 1
ATOM 1178 C C . GLU A 1 146 ? 4.224 15.279 -0.082 1.00 97.69 146 GLU A C 1
ATOM 1180 O O . GLU A 1 146 ? 5.043 14.420 0.245 1.00 97.69 146 GLU A O 1
ATOM 1185 N N . ILE A 1 147 ? 3.158 14.983 -0.830 1.00 98.19 147 ILE A N 1
ATOM 1186 C CA . ILE A 1 147 ? 2.834 13.612 -1.238 1.00 98.19 147 ILE A CA 1
ATOM 1187 C C . ILE A 1 147 ? 3.874 13.041 -2.196 1.00 98.19 147 ILE A C 1
ATOM 1189 O O . ILE A 1 147 ? 4.174 11.856 -2.110 1.00 98.19 147 ILE A O 1
ATOM 1193 N N . GLN A 1 148 ? 4.474 13.856 -3.062 1.00 98.62 148 GLN A N 1
ATOM 1194 C CA . GLN A 1 148 ? 5.587 13.426 -3.904 1.00 98.62 148 GLN A CA 1
ATOM 1195 C C . GLN A 1 148 ? 6.736 12.860 -3.063 1.00 98.62 148 GLN A C 1
ATOM 1197 O O . GLN A 1 148 ? 7.293 11.820 -3.412 1.00 98.62 148 GLN A O 1
ATOM 1202 N N . GLN A 1 149 ? 7.081 13.516 -1.951 1.00 98.19 149 GLN A N 1
ATOM 1203 C CA . GLN A 1 149 ? 8.138 13.033 -1.061 1.00 98.19 149 GLN A CA 1
ATOM 1204 C C . GLN A 1 149 ? 7.747 11.707 -0.406 1.00 98.19 149 GLN A C 1
ATOM 1206 O O . GLN A 1 149 ? 8.550 10.778 -0.406 1.00 98.19 149 GLN A O 1
ATOM 1211 N N . ASP A 1 150 ? 6.514 11.590 0.097 1.00 98.25 150 ASP A N 1
ATOM 1212 C CA . ASP A 1 150 ? 6.019 10.346 0.702 1.00 98.25 150 ASP A CA 1
ATOM 1213 C C . ASP A 1 150 ? 5.997 9.188 -0.320 1.00 98.25 150 ASP A C 1
ATOM 1215 O O . ASP A 1 150 ? 6.512 8.099 -0.063 1.00 98.25 150 ASP A O 1
ATOM 1219 N N . VAL A 1 151 ? 5.510 9.446 -1.540 1.00 98.62 151 VAL A N 1
ATOM 1220 C CA . VAL A 1 151 ? 5.523 8.486 -2.656 1.00 98.62 151 VAL A CA 1
ATOM 1221 C C . VAL A 1 151 ? 6.933 7.971 -2.917 1.00 98.62 151 VAL A C 1
ATOM 1223 O O . VAL A 1 151 ? 7.105 6.761 -3.044 1.00 98.62 151 VAL A O 1
ATOM 1226 N N . LEU A 1 152 ? 7.941 8.848 -2.956 1.00 98.38 152 LEU A N 1
ATOM 1227 C CA . LEU A 1 152 ? 9.340 8.466 -3.185 1.00 98.38 152 LEU A CA 1
ATOM 1228 C C . LEU A 1 152 ? 10.009 7.796 -1.971 1.00 98.38 152 LEU A C 1
ATOM 1230 O O . LEU A 1 152 ? 11.062 7.176 -2.128 1.00 98.38 152 LEU A O 1
ATOM 1234 N N . LYS A 1 153 ? 9.404 7.876 -0.780 1.00 98.00 153 LYS A N 1
ATOM 1235 C CA . LYS A 1 153 ? 9.796 7.100 0.408 1.00 98.00 153 LYS A CA 1
ATOM 1236 C C . LYS A 1 153 ? 9.152 5.706 0.455 1.00 98.00 153 LYS A C 1
ATOM 1238 O O . LYS A 1 153 ? 9.570 4.882 1.259 1.00 98.00 153 LYS A O 1
ATOM 1243 N N . GLY A 1 154 ? 8.198 5.412 -0.433 1.00 98.06 154 GLY A N 1
ATOM 1244 C CA . GLY A 1 154 ? 7.670 4.063 -0.666 1.00 98.06 154 GLY A CA 1
ATOM 1245 C C . GLY A 1 154 ? 6.235 3.823 -0.201 1.00 98.06 154 GLY A C 1
ATOM 1246 O O . GLY A 1 154 ? 5.682 2.764 -0.503 1.00 98.06 154 GLY A O 1
ATOM 1247 N N . ALA A 1 155 ? 5.606 4.772 0.495 1.00 98.62 155 ALA A N 1
ATOM 1248 C CA . ALA A 1 155 ? 4.189 4.707 0.846 1.00 98.62 155 ALA A CA 1
ATOM 1249 C C . ALA A 1 155 ? 3.661 6.066 1.314 1.00 98.62 155 ALA A C 1
ATOM 1251 O O . ALA A 1 155 ? 4.437 6.936 1.669 1.00 98.62 155 ALA A O 1
ATOM 1252 N N . TYR A 1 156 ? 2.344 6.251 1.372 1.00 98.62 156 TYR A N 1
ATOM 1253 C CA . TYR A 1 156 ? 1.741 7.451 1.957 1.00 98.62 156 TYR A CA 1
ATOM 1254 C C . TYR A 1 156 ? 0.323 7.174 2.472 1.00 98.62 156 TYR A C 1
ATOM 1256 O O . TYR A 1 156 ? -0.367 6.269 1.996 1.00 98.62 156 TYR A O 1
ATOM 1264 N N . PHE A 1 157 ? -0.151 7.973 3.431 1.00 98.38 157 PHE A N 1
ATOM 1265 C CA . PHE A 1 157 ? -1.560 7.935 3.828 1.00 98.38 157 PHE A CA 1
ATOM 1266 C C . PHE A 1 157 ? -2.429 8.613 2.773 1.00 98.38 157 PHE A C 1
ATOM 1268 O O . PHE A 1 157 ? -2.388 9.834 2.620 1.00 98.38 157 PHE A O 1
ATOM 1275 N N . LEU A 1 158 ? -3.257 7.825 2.091 1.00 98.31 158 LEU A N 1
ATOM 1276 C CA . LEU A 1 158 ? -4.307 8.352 1.224 1.00 98.31 158 LEU A CA 1
ATOM 1277 C C . LEU A 1 158 ? -5.545 8.747 2.039 1.00 98.31 158 LEU A C 1
ATOM 1279 O O . LEU A 1 158 ? -6.176 9.760 1.748 1.00 98.31 158 LEU A O 1
ATOM 1283 N N . ILE A 1 159 ? -5.861 7.954 3.069 1.00 98.31 159 ILE A N 1
ATOM 1284 C CA . ILE A 1 159 ? -6.917 8.221 4.051 1.00 98.31 159 ILE A CA 1
ATOM 1285 C C . ILE A 1 159 ? -6.324 8.020 5.445 1.00 98.31 159 ILE A C 1
ATOM 1287 O O . ILE A 1 159 ? -5.796 6.950 5.754 1.00 98.31 159 ILE A O 1
ATOM 1291 N N . ASN A 1 160 ? -6.411 9.039 6.292 1.00 97.12 160 ASN A N 1
ATOM 1292 C CA . ASN A 1 160 ? -5.976 9.009 7.677 1.00 97.12 160 ASN A CA 1
ATOM 1293 C C . ASN A 1 160 ? -6.996 9.734 8.555 1.00 97.12 160 ASN A C 1
ATOM 1295 O O . ASN A 1 160 ? -7.094 10.960 8.553 1.00 97.12 160 ASN A O 1
ATOM 1299 N N . TYR A 1 161 ? -7.713 8.949 9.346 1.00 96.75 161 TYR A N 1
ATOM 1300 C CA . TYR A 1 161 ? -8.737 9.431 10.256 1.00 96.75 161 TYR A CA 1
ATOM 1301 C C . TYR A 1 161 ? -8.182 9.941 11.588 1.00 96.75 161 TYR A C 1
ATOM 1303 O O . TYR A 1 161 ? -8.945 10.279 12.490 1.00 96.75 161 TYR A O 1
ATOM 1311 N N . LYS A 1 162 ? -6.860 10.038 11.749 1.00 94.31 162 LYS A N 1
ATOM 1312 C CA . LYS A 1 162 ? -6.281 10.736 12.898 1.00 94.31 162 LYS A CA 1
ATOM 1313 C C . LYS A 1 162 ? -6.859 12.158 12.978 1.00 94.31 162 LYS A C 1
ATOM 1315 O O . LYS A 1 162 ? -6.924 12.864 11.975 1.00 94.31 162 LYS A O 1
ATOM 1320 N N . ASN A 1 163 ? -7.274 12.553 14.181 1.00 94.00 163 ASN A N 1
ATOM 1321 C CA . ASN A 1 163 ? -8.010 13.788 14.499 1.00 94.00 163 ASN A CA 1
ATOM 1322 C C . ASN A 1 163 ? -9.479 13.819 14.039 1.00 94.00 163 ASN A C 1
ATOM 1324 O O . ASN A 1 163 ? -10.149 14.842 14.206 1.00 94.00 163 ASN A O 1
ATOM 1328 N N . TYR A 1 164 ? -10.020 12.715 13.517 1.00 95.25 164 TYR A N 1
ATOM 1329 C CA . TYR A 1 164 ? -11.461 12.586 13.336 1.00 95.25 164 TYR A CA 1
ATOM 1330 C C . TYR A 1 164 ? -12.130 12.288 14.675 1.00 95.25 164 TYR A C 1
ATOM 1332 O O . TYR A 1 164 ? -11.587 11.601 15.544 1.00 95.25 164 TYR A O 1
ATOM 1340 N N . LYS A 1 165 ? -13.336 12.819 14.852 1.00 93.75 165 LYS A N 1
ATOM 1341 C CA . LYS A 1 165 ? -14.153 12.562 16.030 1.00 93.75 165 LYS A CA 1
ATOM 1342 C C . LYS A 1 165 ? -14.507 11.082 16.072 1.00 93.75 165 LYS A C 1
ATOM 1344 O O . LYS A 1 165 ? -14.922 10.549 15.052 1.00 93.75 165 LYS A O 1
ATOM 1349 N N . GLY A 1 166 ? -14.360 10.446 17.234 1.00 91.25 166 GLY A N 1
ATOM 1350 C CA . GLY A 1 166 ? -14.626 9.014 17.417 1.00 91.25 166 GLY A CA 1
ATOM 1351 C C . GLY A 1 166 ? -13.468 8.088 17.028 1.00 91.25 166 GLY A C 1
ATOM 1352 O O . GLY A 1 166 ? -13.613 6.876 17.141 1.00 91.25 166 GLY A O 1
ATOM 1353 N N . TYR A 1 167 ? -12.321 8.630 16.607 1.00 94.06 167 TYR A N 1
ATOM 1354 C CA . TYR A 1 167 ? -11.116 7.853 16.319 1.00 94.06 167 TYR A CA 1
ATOM 1355 C C . TYR A 1 167 ? -10.437 7.389 17.620 1.00 94.06 167 TYR A C 1
ATOM 1357 O O . TYR A 1 167 ? -9.777 8.188 18.290 1.00 94.06 167 TYR A O 1
ATOM 1365 N N . ILE A 1 168 ? -10.584 6.108 17.977 1.00 91.62 168 ILE A N 1
ATOM 1366 C CA . ILE A 1 168 ? -10.078 5.539 19.236 1.00 91.62 168 ILE A CA 1
ATOM 1367 C C . ILE A 1 168 ? -9.138 4.357 18.935 1.00 91.62 168 ILE A C 1
ATOM 1369 O O . ILE A 1 168 ? -9.574 3.209 18.782 1.00 91.62 168 ILE A O 1
ATOM 1373 N N . PRO A 1 169 ? -7.816 4.608 18.823 1.00 91.12 169 PRO A N 1
ATOM 1374 C CA . PRO A 1 169 ? -6.824 3.552 18.658 1.00 91.12 169 PRO A CA 1
ATOM 1375 C C . PRO A 1 169 ? -6.930 2.477 19.740 1.00 91.12 169 PRO A C 1
ATOM 1377 O O . PRO A 1 169 ? -7.007 2.789 20.925 1.00 91.12 169 PRO A O 1
ATOM 1380 N N . GLY A 1 170 ? -6.914 1.212 19.319 1.00 85.62 170 GLY A N 1
ATOM 1381 C CA . GLY A 1 170 ? -7.131 0.059 20.194 1.00 85.62 170 GLY A CA 1
ATOM 1382 C C . GLY A 1 170 ? -8.591 -0.393 20.297 1.00 85.62 170 GLY A C 1
ATOM 1383 O O . GLY A 1 170 ? -8.822 -1.525 20.702 1.00 85.62 170 GLY A O 1
ATOM 1384 N N . GLU A 1 171 ? -9.573 0.415 19.889 1.00 86.81 171 GLU A N 1
ATOM 1385 C CA . GLU A 1 171 ? -10.986 0.000 19.872 1.00 86.81 171 GLU A CA 1
ATOM 1386 C C . GLU A 1 171 ? -11.503 -0.188 18.452 1.00 86.81 171 GLU A C 1
ATOM 1388 O O . GLU A 1 171 ? -11.915 -1.282 18.074 1.00 86.81 171 GLU A O 1
ATOM 1393 N N . ASN A 1 172 ? -11.460 0.878 17.654 1.00 92.81 172 ASN A N 1
ATOM 1394 C CA . ASN A 1 172 ? -12.160 0.941 16.376 1.00 92.81 172 ASN A CA 1
ATOM 1395 C C . ASN A 1 172 ? -11.267 1.394 15.217 1.00 92.81 172 ASN A C 1
ATOM 1397 O O . ASN A 1 172 ? -11.772 1.809 14.179 1.00 92.81 172 ASN A O 1
ATOM 1401 N N . VAL A 1 173 ? -9.946 1.322 15.374 1.00 96.44 173 VAL A N 1
ATOM 1402 C CA . VAL A 1 173 ? -8.973 1.766 14.367 1.00 96.44 173 VAL A CA 1
ATOM 1403 C C . VAL A 1 173 ? -8.226 0.579 13.780 1.00 96.44 173 VAL A C 1
ATOM 1405 O O . VAL A 1 173 ? -7.780 -0.300 14.514 1.00 96.44 173 VAL A O 1
ATOM 1408 N N . ILE A 1 174 ? -8.023 0.598 12.463 1.00 97.88 174 ILE A N 1
ATOM 1409 C CA . ILE A 1 174 ? -7.189 -0.365 11.735 1.00 97.88 174 ILE A CA 1
ATOM 1410 C C . ILE A 1 174 ? -6.400 0.336 10.622 1.00 97.88 174 ILE A C 1
ATOM 1412 O O . ILE A 1 174 ? -6.849 1.345 10.074 1.00 97.88 174 ILE A O 1
ATOM 1416 N N . HIS A 1 175 ? -5.230 -0.196 10.265 1.00 98.62 175 HIS A N 1
ATOM 1417 C CA . HIS A 1 175 ? -4.485 0.237 9.081 1.00 98.62 175 HIS A CA 1
ATOM 1418 C C . HIS A 1 175 ? -4.643 -0.768 7.933 1.00 98.62 175 HIS A C 1
ATOM 1420 O O . HIS A 1 175 ? -4.353 -1.952 8.092 1.00 98.62 175 HIS A O 1
ATOM 1426 N N . ILE A 1 176 ? -5.068 -0.286 6.766 1.00 98.81 176 ILE A N 1
ATOM 1427 C CA . ILE A 1 176 ? -5.092 -1.033 5.508 1.00 98.81 176 ILE A CA 1
ATOM 1428 C C . ILE A 1 176 ? -3.908 -0.571 4.655 1.00 98.81 176 ILE A C 1
ATOM 1430 O O . ILE A 1 176 ? -3.892 0.565 4.185 1.00 98.81 176 ILE A O 1
ATOM 1434 N N . PHE A 1 177 ? -2.934 -1.449 4.437 1.00 98.81 177 PHE A N 1
ATOM 1435 C CA . PHE A 1 177 ? -1.837 -1.235 3.492 1.00 98.81 177 PHE A CA 1
ATOM 1436 C C . PHE A 1 177 ? -2.228 -1.815 2.138 1.00 98.81 177 PHE A C 1
ATOM 1438 O O . PHE A 1 177 ? -2.360 -3.028 1.997 1.00 98.81 177 PHE A O 1
ATOM 1445 N N . ALA A 1 178 ? -2.429 -0.963 1.141 1.00 98.62 178 ALA A N 1
ATOM 1446 C CA . ALA A 1 178 ? -2.842 -1.373 -0.192 1.00 98.62 178 ALA A CA 1
ATOM 1447 C C . ALA A 1 178 ? -1.780 -1.000 -1.225 1.00 98.62 178 ALA A C 1
ATOM 1449 O O . ALA A 1 178 ? -1.245 0.102 -1.181 1.00 98.62 178 ALA A O 1
ATOM 1450 N N . MET A 1 179 ? -1.492 -1.897 -2.167 1.00 97.81 179 MET A N 1
ATOM 1451 C CA . MET A 1 179 ? -0.519 -1.656 -3.239 1.00 97.81 179 MET A CA 1
ATOM 1452 C C . MET A 1 179 ? -1.172 -1.788 -4.615 1.00 97.81 179 MET A C 1
ATOM 1454 O O . MET A 1 179 ? -1.974 -2.698 -4.860 1.00 97.81 179 MET A O 1
ATOM 1458 N N . GLY A 1 180 ? -0.828 -0.864 -5.513 1.00 95.31 180 GLY A N 1
ATOM 1459 C CA . GLY A 1 180 ? -1.299 -0.861 -6.894 1.00 95.31 180 GLY A CA 1
ATOM 1460 C C . GLY A 1 180 ? -2.820 -0.845 -7.029 1.00 95.31 180 GLY A C 1
ATOM 1461 O O . GLY A 1 180 ? -3.532 -0.104 -6.356 1.00 95.31 180 GLY A O 1
ATOM 1462 N N . ALA A 1 181 ? -3.348 -1.689 -7.917 1.00 94.38 181 ALA A N 1
ATOM 1463 C CA . ALA A 1 181 ? -4.760 -1.681 -8.313 1.00 94.38 181 ALA A CA 1
ATOM 1464 C C . ALA A 1 181 ? -5.770 -1.947 -7.177 1.00 94.38 181 ALA A C 1
ATOM 1466 O O . ALA A 1 181 ? -6.971 -1.720 -7.377 1.00 94.38 181 ALA A O 1
ATOM 1467 N N . LEU A 1 182 ? -5.303 -2.456 -6.030 1.00 96.88 182 LEU A N 1
ATOM 1468 C CA . LEU A 1 182 ? -6.122 -2.766 -4.854 1.00 96.88 182 LEU A CA 1
ATOM 1469 C C . LEU A 1 182 ? -6.350 -1.556 -3.947 1.00 96.88 182 LEU A C 1
ATOM 1471 O O . LEU A 1 182 ? -7.227 -1.616 -3.091 1.00 96.88 182 LEU A O 1
ATOM 1475 N N . VAL A 1 183 ? -5.650 -0.438 -4.166 1.00 98.12 183 VAL A N 1
ATOM 1476 C CA . VAL A 1 183 ? -5.922 0.817 -3.447 1.00 98.12 183 VAL A CA 1
ATOM 1477 C C . VAL A 1 183 ? -7.383 1.250 -3.639 1.00 98.12 183 VAL A C 1
ATOM 1479 O O . VAL A 1 183 ? -8.031 1.660 -2.682 1.00 98.12 183 VAL A O 1
ATOM 1482 N N . ASP A 1 184 ? -7.953 1.053 -4.833 1.00 97.12 184 ASP A N 1
ATOM 1483 C CA . ASP A 1 184 ? -9.381 1.283 -5.109 1.00 97.12 184 ASP A CA 1
ATOM 1484 C C . ASP A 1 184 ? -10.313 0.429 -4.224 1.00 97.12 184 ASP A C 1
ATOM 1486 O O . ASP A 1 184 ? -11.308 0.920 -3.694 1.00 97.12 184 ASP A O 1
ATOM 1490 N N . GLU A 1 185 ? -9.989 -0.852 -4.022 1.00 98.19 185 GLU A N 1
ATOM 1491 C CA . GLU A 1 185 ? -10.781 -1.740 -3.159 1.00 98.19 185 GLU A CA 1
ATOM 1492 C C . GLU A 1 185 ? -10.630 -1.359 -1.678 1.00 98.19 185 GLU A C 1
ATOM 1494 O O . GLU A 1 185 ? -11.606 -1.394 -0.928 1.00 98.19 185 GLU A O 1
ATOM 1499 N N . ALA A 1 186 ? -9.437 -0.917 -1.269 1.00 98.69 186 ALA A N 1
ATOM 1500 C CA . ALA A 1 186 ? -9.164 -0.445 0.084 1.00 98.69 186 ALA A CA 1
ATOM 1501 C C . ALA A 1 186 ? -9.909 0.854 0.429 1.00 98.69 186 ALA A C 1
ATOM 1503 O O . ALA A 1 186 ? -10.441 0.964 1.533 1.00 98.69 186 ALA A O 1
ATOM 1504 N N . ILE A 1 187 ? -10.017 1.806 -0.507 1.00 98.44 187 ILE A N 1
ATOM 1505 C CA . ILE A 1 187 ? -10.820 3.030 -0.324 1.00 98.44 187 ILE A CA 1
ATOM 1506 C C . ILE A 1 187 ? -12.286 2.661 -0.070 1.00 98.44 187 ILE A C 1
ATOM 1508 O O . ILE A 1 187 ? -12.872 3.081 0.926 1.00 98.44 187 ILE A O 1
ATOM 1512 N N . LYS A 1 188 ? -12.868 1.806 -0.921 1.00 98.12 188 LYS A N 1
ATOM 1513 C CA . LYS A 1 188 ? -14.260 1.354 -0.766 1.00 98.12 188 LYS A CA 1
ATOM 1514 C C . LYS A 1 188 ? -14.473 0.569 0.532 1.00 98.12 188 LYS A C 1
ATOM 1516 O O . LYS A 1 188 ? -15.545 0.630 1.137 1.00 98.12 188 LYS A O 1
ATOM 1521 N N . ALA A 1 189 ? -13.480 -0.214 0.953 1.00 98.69 189 ALA A N 1
ATOM 1522 C CA . ALA A 1 189 ? -13.535 -0.952 2.211 1.00 98.69 189 ALA A CA 1
ATOM 1523 C C . ALA A 1 189 ? -13.501 0.002 3.410 1.00 98.69 189 ALA A C 1
ATOM 1525 O O . ALA A 1 189 ? -14.275 -0.181 4.345 1.00 98.69 189 ALA A O 1
ATOM 1526 N N . SER A 1 190 ? -12.668 1.042 3.347 1.00 98.56 190 SER A N 1
ATOM 1527 C CA . SER A 1 190 ? -12.576 2.090 4.363 1.00 98.56 190 SER A CA 1
ATOM 1528 C C . SER A 1 190 ? -13.903 2.833 4.546 1.00 98.56 190 SER A C 1
ATOM 1530 O O . SER A 1 190 ? -14.418 2.895 5.661 1.00 98.56 190 SER A O 1
ATOM 1532 N N . GLU A 1 191 ? -14.543 3.264 3.453 1.00 96.56 191 GLU A N 1
ATOM 1533 C CA . GLU A 1 191 ? -15.864 3.914 3.492 1.00 96.56 191 GLU A CA 1
ATOM 1534 C C . GLU A 1 191 ? -16.956 3.010 4.095 1.00 96.56 191 GLU A C 1
ATOM 1536 O O . GLU A 1 191 ? -17.824 3.471 4.840 1.00 96.56 191 GLU A O 1
ATOM 1541 N N . LYS A 1 192 ? -16.920 1.707 3.788 1.00 97.56 192 LYS A N 1
ATOM 1542 C CA . LYS A 1 192 ? -17.877 0.725 4.319 1.00 97.56 192 LYS A CA 1
ATOM 1543 C C . LYS A 1 192 ? -17.631 0.410 5.797 1.00 97.56 192 LYS A C 1
ATOM 1545 O O . LYS A 1 192 ? -18.588 0.221 6.535 1.00 97.56 192 LYS A O 1
ATOM 1550 N N . LEU A 1 193 ? -16.376 0.369 6.237 1.00 97.88 193 LEU A N 1
ATOM 1551 C CA . LEU A 1 193 ? -16.019 0.196 7.649 1.00 97.88 193 LEU A CA 1
ATOM 1552 C C . LEU A 1 193 ? -16.417 1.421 8.480 1.00 97.88 193 LEU A C 1
ATOM 1554 O O . LEU A 1 193 ? -16.928 1.262 9.589 1.00 97.88 193 LEU A O 1
ATOM 1558 N N . LEU A 1 194 ? -16.287 2.624 7.916 1.00 96.56 194 LEU A N 1
ATOM 1559 C CA . LEU A 1 194 ? -16.680 3.860 8.587 1.00 96.56 194 LEU A CA 1
ATOM 1560 C C . LEU A 1 194 ? -18.186 3.905 8.898 1.00 96.56 194 LEU A C 1
ATOM 1562 O O . LEU A 1 194 ? -18.570 4.368 9.969 1.00 96.56 194 LEU A O 1
ATOM 1566 N N . GLN A 1 195 ? -19.033 3.350 8.019 1.00 93.75 195 GLN A N 1
ATOM 1567 C CA . GLN A 1 195 ? -20.482 3.189 8.258 1.00 93.75 195 GLN A CA 1
ATOM 1568 C C . GLN A 1 195 ? -20.801 2.366 9.513 1.00 93.75 195 GLN A C 1
ATOM 1570 O O . GLN A 1 195 ? -21.883 2.495 10.080 1.00 93.75 195 GLN A O 1
ATOM 1575 N N . GLU A 1 196 ? -19.866 1.521 9.938 1.00 94.25 196 GLU A N 1
ATOM 1576 C CA . GLU A 1 196 ? -19.983 0.662 11.112 1.00 94.25 196 GLU A CA 1
ATOM 1577 C C . GLU A 1 196 ? -19.197 1.206 12.318 1.00 94.25 196 GLU A C 1
ATOM 1579 O O . GLU A 1 196 ? -19.055 0.517 13.325 1.00 94.25 196 GLU A O 1
ATOM 1584 N N . GLY A 1 197 ? -18.683 2.439 12.231 1.00 93.69 197 GLY A N 1
ATOM 1585 C CA . GLY A 1 197 ? -17.906 3.083 13.292 1.00 93.69 197 GLY A CA 1
ATOM 1586 C C . GLY A 1 197 ? -16.442 2.640 13.368 1.00 93.69 197 GLY A C 1
ATOM 1587 O O . GLY A 1 197 ? -15.779 2.940 14.360 1.00 93.69 197 GLY A O 1
ATOM 1588 N N . ILE A 1 198 ? -15.932 1.939 12.347 1.00 96.69 198 ILE A N 1
ATOM 1589 C CA . ILE A 1 198 ? -14.535 1.496 12.258 1.00 96.69 198 ILE A CA 1
ATOM 1590 C C . ILE A 1 198 ? -13.744 2.462 11.368 1.00 96.69 198 ILE A C 1
ATOM 1592 O O . ILE A 1 198 ? -14.007 2.601 10.175 1.00 96.69 198 ILE A O 1
ATOM 1596 N N . TYR A 1 199 ? -12.712 3.082 11.930 1.00 97.69 199 TYR A N 1
ATOM 1597 C CA . TYR A 1 199 ? -11.812 4.003 11.245 1.00 97.69 199 TYR A CA 1
ATOM 1598 C C . TYR A 1 199 ? -10.648 3.241 10.613 1.00 97.69 199 TYR A C 1
ATOM 1600 O O . TYR A 1 199 ? -9.598 3.018 11.222 1.00 97.69 199 TYR A O 1
ATOM 1608 N N . ALA A 1 200 ? -10.842 2.838 9.362 1.00 98.44 200 ALA A N 1
ATOM 1609 C CA . ALA A 1 200 ? -9.829 2.141 8.586 1.00 98.44 200 ALA A CA 1
ATOM 1610 C C . ALA A 1 200 ? -8.966 3.123 7.786 1.00 98.44 200 ALA A C 1
ATOM 1612 O O . ALA A 1 200 ? -9.356 3.589 6.715 1.00 98.44 200 ALA A O 1
ATOM 1613 N N . ASN A 1 201 ? -7.775 3.424 8.295 1.00 98.56 201 ASN A N 1
ATOM 1614 C CA . ASN A 1 201 ? -6.797 4.237 7.575 1.00 98.56 201 ASN A CA 1
ATOM 1615 C C . ASN A 1 201 ? -6.304 3.484 6.332 1.00 98.56 201 ASN A C 1
ATOM 1617 O O . ASN A 1 201 ? -6.045 2.286 6.415 1.00 98.56 201 ASN A O 1
ATOM 1621 N N . VAL A 1 202 ? -6.111 4.179 5.211 1.00 98.81 202 VAL A N 1
ATOM 1622 C CA . VAL A 1 202 ? -5.606 3.589 3.961 1.00 98.81 202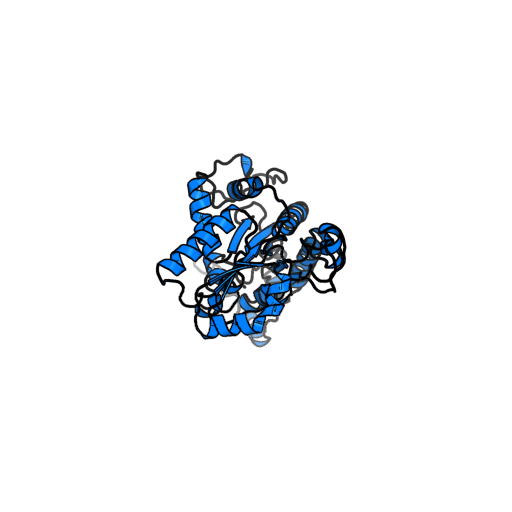 VAL A CA 1
ATOM 1623 C C . VAL A 1 202 ? -4.223 4.147 3.652 1.00 98.81 202 VAL A C 1
ATOM 1625 O O . VAL A 1 202 ? -4.069 5.334 3.351 1.00 98.81 202 VAL A O 1
ATOM 1628 N N . VAL A 1 203 ? -3.225 3.268 3.706 1.00 98.81 203 VAL A N 1
ATOM 1629 C CA . VAL A 1 203 ? -1.843 3.528 3.302 1.00 98.81 203 VAL A CA 1
ATOM 1630 C C . VAL A 1 203 ? -1.642 2.955 1.904 1.00 98.81 203 VAL A C 1
ATOM 1632 O O . VAL A 1 203 ? -1.748 1.746 1.709 1.00 98.81 203 VAL A O 1
ATOM 1635 N N . SER A 1 204 ? -1.364 3.820 0.931 1.00 98.62 204 SER A N 1
ATOM 1636 C CA . SER A 1 204 ? -0.978 3.410 -0.419 1.00 98.62 204 SER A CA 1
ATOM 1637 C C . SER A 1 204 ? 0.516 3.104 -0.421 1.00 98.62 204 SER A C 1
ATOM 1639 O O . SER A 1 204 ? 1.320 3.981 -0.110 1.00 98.62 204 SER A O 1
ATOM 1641 N N . VAL A 1 205 ? 0.888 1.862 -0.718 1.00 98.69 205 VAL A N 1
ATOM 1642 C CA . VAL A 1 205 ? 2.280 1.416 -0.826 1.00 98.69 205 VAL A CA 1
ATOM 1643 C C . VAL A 1 205 ? 2.715 1.549 -2.276 1.00 98.69 205 VAL A C 1
ATOM 1645 O O . VAL A 1 205 ? 2.150 0.907 -3.158 1.00 98.69 205 VAL A O 1
ATOM 1648 N N . THR A 1 206 ? 3.729 2.372 -2.517 1.00 98.44 206 THR A N 1
ATOM 1649 C CA . THR A 1 206 ? 4.294 2.624 -3.847 1.00 98.44 206 THR A CA 1
ATOM 1650 C C . THR A 1 206 ? 5.559 1.810 -4.091 1.00 98.44 206 THR A C 1
ATOM 1652 O O . THR A 1 206 ? 5.849 1.499 -5.242 1.00 98.44 206 THR A O 1
ATOM 1655 N N . SER A 1 207 ? 6.297 1.424 -3.043 1.00 97.94 207 SER A N 1
ATOM 1656 C CA . SER A 1 207 ? 7.451 0.525 -3.132 1.00 97.94 207 SER A CA 1
ATOM 1657 C C . SER A 1 207 ? 7.533 -0.394 -1.907 1.00 97.94 207 SER A C 1
ATOM 1659 O O . SER A 1 207 ? 7.811 0.089 -0.806 1.00 97.94 207 SER A O 1
ATOM 1661 N N . PRO A 1 208 ? 7.353 -1.720 -2.069 1.00 96.62 208 PRO A N 1
ATOM 1662 C CA . PRO A 1 208 ? 7.551 -2.655 -0.965 1.00 96.62 208 PRO A CA 1
ATOM 1663 C C . PRO A 1 208 ? 9.022 -2.699 -0.531 1.00 96.62 208 PRO A C 1
ATOM 1665 O O . PRO A 1 208 ? 9.303 -2.840 0.654 1.00 96.62 208 PRO A O 1
ATOM 1668 N N . ASP A 1 209 ? 9.965 -2.491 -1.457 1.00 96.38 209 ASP A N 1
ATOM 1669 C CA . ASP A 1 209 ? 11.401 -2.550 -1.168 1.00 96.38 209 ASP A CA 1
ATOM 1670 C C . ASP A 1 209 ? 11.849 -1.439 -0.208 1.00 96.38 209 ASP A C 1
ATOM 1672 O O . ASP A 1 209 ? 12.644 -1.705 0.693 1.00 96.38 209 ASP A O 1
ATOM 1676 N N . LEU A 1 210 ? 11.309 -0.223 -0.366 1.00 97.06 210 LEU A N 1
ATOM 1677 C CA . LEU A 1 210 ? 11.580 0.919 0.518 1.00 97.06 210 LEU A CA 1
ATOM 1678 C C . LEU A 1 210 ? 10.804 0.880 1.837 1.00 97.06 210 LEU A C 1
ATOM 1680 O O . LEU A 1 210 ? 11.236 1.499 2.807 1.00 97.06 210 LEU A O 1
ATOM 1684 N N . LEU A 1 211 ? 9.668 0.178 1.881 1.00 97.19 211 LEU A N 1
ATOM 1685 C CA . LEU A 1 211 ? 8.816 0.140 3.067 1.00 97.19 211 LEU A CA 1
ATOM 1686 C C . LEU A 1 211 ? 9.144 -1.029 4.006 1.00 97.19 211 LEU A C 1
ATOM 1688 O O . LEU A 1 211 ? 9.206 -0.843 5.219 1.00 97.19 211 LEU A O 1
ATOM 1692 N N . ILE A 1 212 ? 9.320 -2.231 3.448 1.00 96.56 212 ILE A N 1
ATOM 1693 C CA . ILE A 1 212 ? 9.422 -3.502 4.190 1.00 96.56 212 ILE A CA 1
ATOM 1694 C C . ILE A 1 212 ? 10.400 -4.523 3.591 1.00 96.56 212 ILE A C 1
ATOM 1696 O O . ILE A 1 212 ? 10.503 -5.643 4.093 1.00 96.56 212 ILE A O 1
ATOM 1700 N N . GLY A 1 213 ? 11.087 -4.171 2.506 1.00 94.94 213 GLY A N 1
ATOM 1701 C CA . GLY A 1 213 ? 12.057 -5.034 1.840 1.00 94.94 213 GLY A CA 1
ATOM 1702 C C . GLY A 1 213 ? 13.504 -4.701 2.189 1.00 94.94 213 GLY A C 1
ATOM 1703 O O . GLY A 1 213 ? 13.801 -4.065 3.200 1.00 94.94 213 GLY A O 1
ATOM 1704 N N . ASN A 1 214 ? 14.415 -5.123 1.310 1.00 93.12 214 ASN A N 1
ATOM 1705 C CA . ASN A 1 214 ? 15.859 -5.003 1.527 1.00 93.12 214 ASN A CA 1
ATOM 1706 C C . ASN A 1 214 ? 16.328 -3.561 1.778 1.00 93.12 214 ASN A C 1
ATOM 1708 O O . ASN A 1 214 ? 17.159 -3.350 2.655 1.00 93.12 214 ASN A O 1
ATOM 1712 N N . LEU A 1 215 ? 15.796 -2.573 1.046 1.00 94.88 215 LEU A N 1
ATOM 1713 C CA . LEU A 1 215 ? 16.204 -1.171 1.213 1.00 94.88 215 LEU A CA 1
ATOM 1714 C C . LEU A 1 215 ? 15.688 -0.589 2.534 1.00 94.88 215 LEU A C 1
ATOM 1716 O O . LEU A 1 215 ? 16.396 0.167 3.190 1.00 94.88 215 LEU A O 1
ATOM 1720 N N . ALA A 1 216 ? 14.480 -0.971 2.949 1.00 96.06 216 ALA A N 1
ATOM 1721 C CA . ALA A 1 216 ? 13.942 -0.608 4.256 1.00 96.06 216 ALA A CA 1
ATOM 1722 C C . ALA A 1 216 ? 14.744 -1.242 5.405 1.00 96.06 216 ALA A C 1
ATOM 1724 O O . ALA A 1 216 ? 14.929 -0.639 6.456 1.00 96.06 216 ALA A O 1
ATOM 1725 N N . GLN A 1 217 ? 15.255 -2.460 5.218 1.00 95.75 217 GLN A N 1
ATOM 1726 C CA . GLN A 1 217 ? 16.051 -3.136 6.241 1.00 95.75 217 GLN A CA 1
ATOM 1727 C C . GLN A 1 217 ? 17.346 -2.369 6.573 1.00 95.75 217 GLN A C 1
ATOM 1729 O O . GLN A 1 217 ? 17.796 -2.405 7.719 1.00 95.75 217 GLN A O 1
ATOM 1734 N N . GLU A 1 218 ? 17.936 -1.652 5.611 1.00 95.00 218 GLU A N 1
ATOM 1735 C CA . GLU A 1 218 ? 19.182 -0.889 5.802 1.00 95.00 218 GLU A CA 1
ATOM 1736 C C . GLU A 1 218 ? 19.067 0.206 6.875 1.00 95.00 218 GLU A C 1
ATOM 1738 O O . GLU A 1 218 ? 20.069 0.547 7.506 1.00 95.00 218 GLU A O 1
ATOM 1743 N N . ASN A 1 219 ? 17.857 0.724 7.117 1.00 94.81 219 ASN A N 1
ATOM 1744 C CA . ASN A 1 219 ? 17.572 1.718 8.154 1.00 94.81 219 ASN A CA 1
ATOM 1745 C C . ASN A 1 219 ? 16.588 1.216 9.226 1.00 94.81 219 ASN A C 1
ATOM 1747 O O . ASN A 1 219 ? 15.926 2.017 9.877 1.00 94.81 219 ASN A O 1
ATOM 1751 N N . ASP A 1 220 ? 16.487 -0.104 9.418 1.00 95.62 220 ASP A N 1
ATOM 1752 C CA . ASP A 1 220 ? 15.555 -0.735 10.367 1.00 95.62 220 ASP A CA 1
ATOM 1753 C C . ASP A 1 220 ? 14.087 -0.288 10.191 1.00 95.62 220 ASP A C 1
ATOM 1755 O O . ASP A 1 220 ? 13.327 -0.137 11.156 1.00 95.62 220 ASP A O 1
ATOM 1759 N N . TYR A 1 221 ? 13.661 -0.137 8.935 1.00 96.56 221 TYR A N 1
ATOM 1760 C CA . TYR A 1 221 ? 12.286 0.183 8.551 1.00 96.56 221 TYR A CA 1
ATOM 1761 C C . TYR A 1 221 ? 11.819 1.537 9.109 1.00 96.56 221 TYR A C 1
ATOM 1763 O O . TYR A 1 221 ? 10.664 1.689 9.523 1.00 96.56 221 TYR A O 1
ATOM 1771 N N . GLU A 1 222 ? 12.723 2.523 9.132 1.00 95.69 222 GLU A N 1
ATOM 1772 C CA . GLU A 1 222 ? 12.518 3.826 9.775 1.00 95.69 222 GLU A CA 1
ATOM 1773 C C . GLU A 1 222 ? 11.231 4.510 9.295 1.00 95.69 222 GLU A C 1
ATOM 1775 O O . GLU A 1 222 ? 10.412 4.935 10.110 1.00 95.69 222 GLU A O 1
ATOM 1780 N N . TYR A 1 223 ? 10.999 4.524 7.978 1.00 97.25 223 TYR A N 1
ATOM 1781 C CA . TYR A 1 223 ? 9.836 5.184 7.384 1.00 97.25 223 TYR A CA 1
ATOM 1782 C C . TYR A 1 223 ? 8.502 4.581 7.856 1.00 97.25 223 TYR A C 1
ATOM 1784 O O . TYR A 1 223 ? 7.560 5.305 8.186 1.00 97.25 223 TYR A O 1
ATOM 1792 N N . LEU A 1 224 ? 8.425 3.248 7.940 1.00 96.69 224 LEU A N 1
ATOM 1793 C CA . LEU A 1 224 ? 7.230 2.544 8.404 1.00 96.69 224 LEU A CA 1
ATOM 1794 C C . LEU A 1 224 ? 6.956 2.814 9.892 1.00 96.69 224 LEU A C 1
ATOM 1796 O O . LEU A 1 224 ? 5.819 3.112 10.265 1.00 96.69 224 LEU A O 1
ATOM 1800 N N . LYS A 1 225 ? 7.990 2.705 10.736 1.00 92.44 225 LYS A N 1
ATOM 1801 C CA . LYS A 1 225 ? 7.861 2.789 12.201 1.00 92.44 225 LYS A CA 1
ATOM 1802 C C . LYS A 1 225 ? 7.718 4.229 12.710 1.00 92.44 225 LYS A C 1
ATOM 1804 O O . LYS A 1 225 ? 7.013 4.462 13.694 1.00 92.44 225 LYS A O 1
ATOM 1809 N N . HIS A 1 226 ? 8.382 5.194 12.068 1.00 90.81 226 HIS A N 1
ATOM 1810 C CA . HIS A 1 226 ? 8.494 6.571 12.557 1.00 90.81 226 HIS A CA 1
ATOM 1811 C C . HIS A 1 226 ? 7.682 7.570 11.729 1.00 90.81 226 HIS A C 1
ATOM 1813 O O . HIS A 1 226 ? 6.760 8.171 12.281 1.00 90.81 226 HIS A O 1
ATOM 1819 N N . ASP A 1 227 ? 7.970 7.738 10.435 1.00 92.81 227 ASP A N 1
ATOM 1820 C CA . ASP A 1 227 ? 7.297 8.745 9.598 1.00 92.81 227 ASP A CA 1
ATOM 1821 C C . ASP A 1 227 ? 5.803 8.441 9.408 1.00 92.81 227 ASP A C 1
ATOM 1823 O O . ASP A 1 227 ? 4.960 9.315 9.620 1.00 92.81 227 ASP A O 1
ATOM 1827 N N . LEU A 1 228 ? 5.450 7.196 9.056 1.00 94.00 228 LEU A N 1
ATOM 1828 C CA . LEU A 1 228 ? 4.045 6.770 8.992 1.00 94.00 228 LEU A CA 1
ATOM 1829 C C . LEU A 1 228 ? 3.427 6.615 10.392 1.00 94.00 228 LEU A C 1
ATOM 1831 O O . LEU A 1 228 ? 2.205 6.596 10.539 1.00 94.00 228 LEU A O 1
ATOM 1835 N N . GLY A 1 229 ? 4.254 6.511 11.434 1.00 86.62 229 GLY A N 1
ATOM 1836 C CA . GLY A 1 229 ? 3.806 6.398 12.820 1.00 86.62 229 GLY A CA 1
ATOM 1837 C C . GLY A 1 229 ? 2.991 5.135 13.109 1.00 86.62 229 GLY A C 1
ATOM 1838 O O . GLY A 1 229 ? 2.210 5.126 14.065 1.00 86.62 229 GLY A O 1
ATOM 1839 N N . VAL A 1 230 ? 3.146 4.084 12.294 1.00 89.94 230 VAL A N 1
ATOM 1840 C CA . VAL A 1 230 ? 2.539 2.778 12.559 1.00 89.94 230 VAL A CA 1
ATOM 1841 C C . VAL A 1 230 ? 3.362 2.105 13.644 1.00 89.94 230 VAL A C 1
ATOM 1843 O O . VAL A 1 230 ? 4.549 1.842 13.477 1.00 89.94 230 VAL A O 1
ATOM 1846 N N . SER A 1 231 ? 2.732 1.878 14.791 1.00 88.06 231 SER A N 1
ATOM 1847 C CA . SER A 1 231 ? 3.432 1.450 15.997 1.00 88.06 231 SER A CA 1
ATOM 1848 C C . SER A 1 231 ? 2.745 0.273 16.660 1.00 88.06 231 SER A C 1
ATOM 1850 O O . SER A 1 231 ? 1.541 0.068 16.524 1.00 88.06 231 SER A O 1
ATOM 1852 N N . ASP A 1 232 ? 3.521 -0.445 17.452 1.00 85.75 232 ASP A N 1
ATOM 1853 C CA . ASP A 1 232 ? 3.096 -1.596 18.234 1.00 85.75 232 ASP A CA 1
ATOM 1854 C C . ASP A 1 232 ? 2.628 -1.207 19.645 1.00 85.75 232 ASP A C 1
ATOM 1856 O O . ASP A 1 232 ? 2.473 -2.053 20.531 1.00 85.75 232 ASP A O 1
ATOM 1860 N N . LYS A 1 233 ? 2.413 0.098 19.859 1.00 87.06 233 LYS A N 1
ATOM 1861 C CA . LYS A 1 233 ? 2.024 0.658 21.146 1.00 87.06 233 LYS A CA 1
ATOM 1862 C C . LYS A 1 233 ? 0.731 0.018 21.628 1.00 87.06 233 LYS A C 1
ATOM 1864 O O . LYS A 1 233 ? -0.254 -0.100 20.902 1.00 87.06 233 LYS A O 1
ATOM 1869 N N . LEU A 1 234 ? 0.756 -0.369 22.896 1.00 84.81 234 LEU A N 1
ATOM 1870 C CA . LEU A 1 234 ? -0.401 -0.898 23.588 1.00 84.81 234 LEU A CA 1
ATOM 1871 C C . LEU A 1 234 ? -1.308 0.266 23.995 1.00 84.81 234 LEU A C 1
ATOM 1873 O O . LEU A 1 234 ? -0.903 1.129 24.776 1.00 84.81 234 LEU A O 1
ATOM 1877 N N . HIS A 1 235 ? -2.524 0.289 23.469 1.00 82.25 235 HIS A N 1
ATOM 1878 C CA . HIS A 1 235 ? -3.558 1.230 23.867 1.00 82.25 235 HIS A CA 1
ATOM 1879 C C . HIS A 1 235 ? -4.369 0.620 25.003 1.00 82.25 235 HIS A C 1
ATOM 1881 O O . HIS A 1 235 ? -4.827 -0.517 24.906 1.00 82.25 235 HIS A O 1
ATOM 1887 N N . ILE A 1 236 ? -4.512 1.368 26.093 1.00 75.69 236 ILE A N 1
ATOM 1888 C CA . ILE A 1 236 ? -5.326 0.971 27.238 1.00 75.69 236 ILE A CA 1
ATOM 1889 C C . ILE A 1 236 ? -6.613 1.777 27.167 1.00 75.69 236 ILE A C 1
ATOM 1891 O O . ILE A 1 236 ? -6.582 3.007 27.212 1.00 75.69 236 ILE A O 1
ATOM 1895 N N . THR A 1 237 ? -7.725 1.070 27.036 1.00 64.38 237 THR A N 1
ATOM 1896 C CA . THR A 1 237 ? -9.067 1.638 26.935 1.00 64.38 237 THR A CA 1
ATOM 1897 C C . THR A 1 237 ? -9.747 1.543 28.293 1.00 64.38 237 THR A C 1
ATOM 1899 O O . THR A 1 237 ? -9.540 0.573 29.021 1.00 64.38 237 THR A O 1
ATOM 1902 N N . SER A 1 238 ? -10.511 2.568 28.671 1.00 56.94 238 SER A N 1
ATOM 1903 C CA . SER A 1 238 ? -11.062 2.716 30.025 1.00 56.94 238 SER A CA 1
ATOM 1904 C C . SER A 1 238 ? -12.521 2.300 30.187 1.00 56.94 238 SER A C 1
ATOM 1906 O O . SER A 1 238 ? -13.140 2.639 31.197 1.00 56.94 238 SER A O 1
ATOM 1908 N N . GLU A 1 239 ? -13.089 1.597 29.212 1.00 53.44 239 GLU A N 1
ATOM 1909 C CA . GLU A 1 239 ? -14.395 0.971 29.394 1.00 53.44 239 GLU A CA 1
ATOM 1910 C C . GLU A 1 239 ? -14.253 -0.168 30.420 1.00 53.44 239 GLU A C 1
ATOM 1912 O O . GLU A 1 239 ? -13.418 -1.049 30.246 1.00 53.44 239 GLU A O 1
ATOM 1917 N N . ASP A 1 240 ? -15.035 -0.077 31.505 1.00 43.97 240 ASP A N 1
ATOM 1918 C CA . ASP A 1 240 ? -15.027 -0.900 32.734 1.00 43.97 240 ASP A CA 1
ATOM 1919 C C . ASP A 1 240 ? -14.168 -0.416 33.925 1.00 43.97 240 ASP A C 1
ATOM 1921 O O . ASP A 1 240 ? -13.540 -1.215 34.616 1.00 43.97 240 ASP A O 1
ATOM 1925 N N . PHE A 1 241 ? -14.194 0.880 34.270 1.00 50.88 241 PHE A N 1
ATOM 1926 C CA . PHE A 1 241 ? -13.682 1.332 35.578 1.00 50.88 241 PHE A CA 1
ATOM 1927 C C . PHE A 1 241 ? -14.783 1.832 36.512 1.00 50.88 241 PHE A C 1
ATOM 1929 O O . PHE A 1 241 ? -15.204 2.988 36.450 1.00 50.88 241 PHE A O 1
ATOM 1936 N N . SER A 1 242 ? -15.189 0.969 37.448 1.00 50.59 242 SER A N 1
ATOM 1937 C CA . SER A 1 242 ? -15.911 1.393 38.654 1.00 50.59 242 SER A CA 1
ATOM 1938 C C . SER A 1 242 ? -15.074 1.236 39.931 1.00 50.59 242 SER A C 1
ATOM 1940 O O . SER A 1 242 ? -15.297 1.988 40.878 1.00 50.59 242 SER A O 1
ATOM 1942 N N . ASN A 1 243 ? -14.067 0.346 39.959 1.00 46.75 243 ASN A N 1
ATOM 1943 C CA . ASN A 1 243 ? -13.183 0.150 41.114 1.00 46.75 243 ASN A CA 1
ATOM 1944 C C . ASN A 1 243 ? -11.730 -0.212 40.745 1.00 46.75 243 ASN A C 1
ATOM 1946 O O . ASN A 1 243 ? -11.450 -0.800 39.710 1.00 46.75 243 ASN A O 1
ATOM 1950 N N . ILE A 1 244 ? -10.791 0.058 41.663 1.00 52.66 244 ILE A N 1
ATOM 1951 C CA . ILE A 1 244 ? -9.357 -0.306 41.554 1.00 52.66 244 ILE A CA 1
ATOM 1952 C C . ILE A 1 244 ? -9.148 -1.834 41.451 1.00 52.66 244 ILE A C 1
ATOM 1954 O O . ILE A 1 244 ? -8.145 -2.286 40.904 1.00 52.66 244 ILE A O 1
ATOM 1958 N N . ALA A 1 245 ? -10.108 -2.640 41.920 1.00 51.50 245 ALA A N 1
ATOM 1959 C CA . ALA A 1 245 ? -10.106 -4.096 41.753 1.00 51.50 245 ALA A CA 1
ATOM 1960 C C . ALA A 1 245 ? -10.282 -4.543 40.284 1.00 51.50 245 ALA A C 1
ATOM 1962 O O . ALA A 1 245 ? -9.837 -5.635 39.933 1.00 51.50 245 ALA A O 1
ATOM 1963 N N . ASP A 1 246 ? -10.833 -3.679 39.422 1.00 51.09 246 ASP A N 1
ATOM 1964 C CA . ASP A 1 246 ? -11.019 -3.928 37.985 1.00 51.09 246 ASP A CA 1
ATOM 1965 C C . ASP A 1 246 ? -9.724 -3.664 37.181 1.00 51.09 246 ASP A C 1
ATOM 1967 O O . ASP A 1 246 ? -9.640 -3.963 35.995 1.00 51.09 246 ASP A O 1
ATOM 1971 N N . MET A 1 247 ? -8.635 -3.192 37.813 1.00 50.00 247 MET A N 1
ATOM 1972 C CA . MET A 1 247 ? -7.319 -3.093 37.150 1.00 50.00 247 MET A CA 1
ATOM 1973 C C . MET A 1 247 ? -6.762 -4.454 36.693 1.00 50.00 247 MET A C 1
ATOM 1975 O O . MET A 1 247 ? -5.826 -4.501 35.897 1.00 50.00 247 MET A O 1
ATOM 1979 N N . VAL A 1 248 ? -7.317 -5.566 37.183 1.00 48.28 248 VAL A N 1
ATOM 1980 C CA . VAL A 1 248 ? -6.939 -6.920 36.751 1.00 48.28 248 VAL A CA 1
ATOM 1981 C C . VAL A 1 248 ? -7.533 -7.265 35.372 1.00 48.28 248 VAL A C 1
ATOM 1983 O O . VAL A 1 248 ? -7.007 -8.151 34.704 1.00 48.28 248 VAL A O 1
ATOM 1986 N N . SER A 1 249 ? -8.562 -6.548 34.898 1.00 51.12 249 SER A N 1
ATOM 1987 C CA . SER A 1 249 ? -9.185 -6.750 33.578 1.00 51.12 249 SER A CA 1
ATOM 1988 C C . SER A 1 249 ? -8.713 -5.768 32.500 1.00 51.12 249 SER A C 1
ATOM 1990 O O . SER A 1 249 ? -9.363 -5.653 31.463 1.00 51.12 249 SER A O 1
ATOM 1992 N N . ILE A 1 250 ? -7.578 -5.082 32.697 1.00 57.06 250 ILE A N 1
ATOM 1993 C CA . ILE A 1 250 ? -6.984 -4.228 31.658 1.00 57.06 250 ILE A CA 1
ATOM 1994 C C . ILE A 1 250 ? -6.708 -5.085 30.412 1.00 57.06 250 ILE A C 1
ATOM 1996 O O . ILE A 1 250 ? -5.821 -5.940 30.414 1.00 57.06 250 ILE A O 1
ATOM 2000 N N . SER A 1 251 ? -7.456 -4.840 29.336 1.00 60.72 251 SER A N 1
ATOM 2001 C CA . SER A 1 251 ? -7.124 -5.322 27.997 1.00 60.72 251 SER A CA 1
ATOM 2002 C C . SER A 1 251 ? -6.371 -4.205 27.293 1.00 60.72 251 SER A C 1
ATOM 2004 O O . SER A 1 251 ? -6.904 -3.131 27.022 1.00 60.72 251 SER A O 1
ATOM 2006 N N . GLY A 1 252 ? -5.085 -4.434 27.068 1.00 64.75 252 GLY A N 1
ATOM 2007 C CA . GLY A 1 252 ? -4.296 -3.585 26.198 1.00 64.75 252 GLY A CA 1
ATOM 2008 C C . GLY A 1 252 ? -4.464 -4.073 24.769 1.00 64.75 252 GLY A C 1
ATOM 2009 O O . GLY A 1 252 ? -4.322 -5.267 24.519 1.00 64.75 252 GLY A O 1
ATOM 2010 N N . ARG A 1 253 ? -4.733 -3.164 23.835 1.00 81.75 253 ARG A N 1
ATOM 2011 C CA . ARG A 1 253 ? -4.971 -3.501 22.429 1.00 81.75 253 ARG A CA 1
ATOM 2012 C C . ARG A 1 253 ? -4.019 -2.724 21.534 1.00 81.75 253 ARG A C 1
ATOM 2014 O O . ARG A 1 253 ? -3.788 -1.535 21.739 1.00 81.75 253 ARG A O 1
ATOM 2021 N N . ARG A 1 254 ? -3.434 -3.394 20.547 1.00 89.50 254 ARG A N 1
ATOM 2022 C CA . ARG A 1 254 ? -2.627 -2.747 19.500 1.00 89.50 254 ARG A CA 1
ATOM 2023 C C . ARG A 1 254 ? -3.530 -2.398 18.317 1.00 89.50 254 ARG A C 1
ATOM 2025 O O . ARG A 1 254 ? -4.621 -2.944 18.199 1.00 89.50 254 ARG A O 1
ATOM 2032 N N . VAL A 1 255 ? -3.097 -1.502 17.434 1.00 94.56 255 VAL A N 1
ATOM 2033 C CA . VAL A 1 255 ? -3.824 -1.249 16.179 1.00 94.56 255 VAL A CA 1
ATOM 2034 C C . VAL A 1 255 ? -3.424 -2.322 15.159 1.00 94.56 255 VAL A C 1
ATOM 2036 O O . VAL A 1 255 ? -2.244 -2.394 14.806 1.00 94.56 255 VAL A O 1
ATOM 2039 N N . PRO A 1 256 ? -4.355 -3.174 14.692 1.00 96.88 256 PRO A N 1
ATOM 2040 C CA . PRO A 1 256 ? -4.017 -4.231 13.753 1.00 96.88 256 PRO A CA 1
ATOM 2041 C C . PRO A 1 256 ? -3.802 -3.720 12.326 1.00 96.88 256 PRO A C 1
ATOM 2043 O O . PRO A 1 256 ? -4.116 -2.574 11.983 1.00 96.88 256 PRO A O 1
ATOM 2046 N N . ILE A 1 257 ? -3.291 -4.612 11.477 1.00 98.44 257 ILE A N 1
ATOM 2047 C CA . ILE A 1 257 ? -3.010 -4.340 10.069 1.00 98.44 257 ILE A CA 1
ATOM 2048 C C . ILE A 1 257 ? -3.744 -5.335 9.166 1.00 98.44 257 ILE A C 1
ATOM 2050 O O . ILE A 1 257 ? -3.773 -6.539 9.414 1.00 98.44 257 ILE A O 1
ATOM 2054 N N . VAL A 1 258 ? -4.287 -4.842 8.058 1.00 98.75 258 VAL A N 1
ATOM 2055 C CA . VAL A 1 258 ? -4.616 -5.656 6.883 1.00 98.75 258 VAL A CA 1
ATOM 2056 C C . VAL A 1 258 ? -3.743 -5.171 5.737 1.00 98.75 258 VAL A C 1
ATOM 2058 O O . VAL A 1 258 ? -3.643 -3.967 5.519 1.00 98.75 258 VAL A O 1
ATOM 206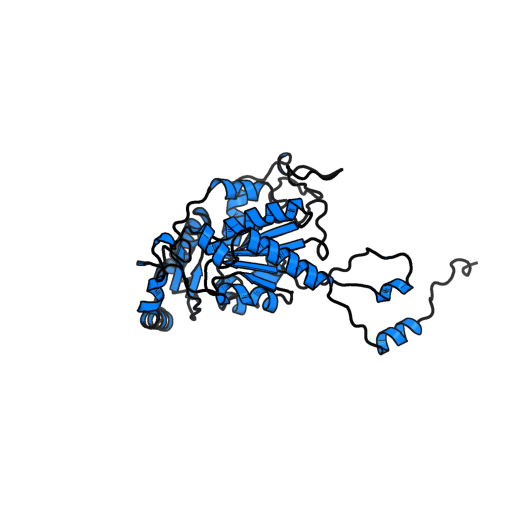1 N N . SER A 1 259 ? -3.110 -6.078 4.995 1.00 98.69 259 SER A N 1
ATOM 2062 C CA . SER A 1 259 ? -2.474 -5.721 3.722 1.00 98.69 259 SER A CA 1
ATOM 2063 C C . SER A 1 259 ? -3.226 -6.327 2.548 1.00 98.69 259 SER A C 1
ATOM 2065 O O . SER A 1 259 ? -3.814 -7.401 2.674 1.00 98.69 259 SER A O 1
ATOM 2067 N N . THR A 1 260 ? -3.258 -5.626 1.416 1.00 98.50 260 THR A N 1
ATOM 2068 C CA . THR A 1 260 ? -3.914 -6.100 0.199 1.00 98.50 260 THR A CA 1
ATOM 2069 C C . THR A 1 260 ? -3.179 -5.677 -1.068 1.00 98.50 260 THR A C 1
ATOM 2071 O O . THR A 1 260 ? -2.808 -4.515 -1.241 1.00 98.50 260 THR A O 1
ATOM 2074 N N . HIS A 1 261 ? -2.966 -6.622 -1.981 1.00 96.81 261 HIS A N 1
ATOM 2075 C CA . HIS A 1 261 ? -2.261 -6.362 -3.235 1.00 96.81 261 HIS A CA 1
ATOM 2076 C C . HIS A 1 261 ? -2.569 -7.397 -4.319 1.00 96.81 261 HIS A C 1
ATOM 2078 O O . HIS A 1 261 ? -2.955 -8.538 -4.048 1.00 96.81 261 HIS A O 1
ATOM 2084 N N . ASP A 1 262 ? -2.359 -6.995 -5.575 1.00 94.25 262 ASP A N 1
ATOM 2085 C CA . ASP A 1 262 ? -2.515 -7.854 -6.753 1.00 94.25 262 ASP A CA 1
ATOM 2086 C C . ASP A 1 262 ? -1.222 -8.629 -7.045 1.00 94.25 262 ASP A C 1
ATOM 2088 O O . ASP A 1 262 ? -0.485 -8.323 -7.987 1.00 94.25 262 ASP A O 1
ATOM 2092 N N . GLY A 1 263 ? -0.903 -9.611 -6.205 1.00 92.50 263 GLY A N 1
ATOM 2093 C CA . GLY A 1 263 ? 0.350 -10.340 -6.343 1.00 92.50 263 GLY A CA 1
ATOM 2094 C C . GLY A 1 263 ? 0.536 -11.504 -5.392 1.00 92.50 263 GLY A C 1
ATOM 2095 O O . GLY A 1 263 ? -0.361 -11.877 -4.636 1.00 92.50 263 GLY A O 1
ATOM 2096 N N . GLU A 1 264 ? 1.725 -12.092 -5.465 1.00 92.56 264 GLU A N 1
ATOM 2097 C CA . GLU A 1 264 ? 2.170 -13.119 -4.537 1.00 92.56 264 GLU A CA 1
ATOM 2098 C C . GLU A 1 264 ? 2.244 -12.573 -3.099 1.00 92.56 264 GLU A C 1
ATOM 2100 O O . GLU A 1 264 ? 2.610 -11.416 -2.894 1.00 92.56 264 GLU A O 1
ATOM 2105 N N . PRO A 1 265 ? 1.892 -13.378 -2.088 1.00 92.38 265 PRO A N 1
ATOM 2106 C CA . PRO A 1 265 ? 1.791 -12.943 -0.698 1.00 92.38 265 PRO A CA 1
ATOM 2107 C C . PRO A 1 265 ? 3.002 -12.233 -0.102 1.00 92.38 265 PRO A C 1
ATOM 2109 O O . PRO A 1 265 ? 2.798 -11.265 0.628 1.00 92.38 265 PRO A O 1
ATOM 2112 N N . GLY A 1 266 ? 4.211 -12.688 -0.445 1.00 92.69 266 GLY A N 1
ATOM 2113 C CA . GLY A 1 266 ? 5.464 -12.210 0.148 1.00 92.69 266 GLY A CA 1
ATOM 2114 C C . GLY A 1 266 ? 5.711 -10.709 -0.019 1.00 92.69 266 GLY A C 1
ATOM 2115 O O . GLY A 1 266 ? 6.411 -10.113 0.791 1.00 92.69 266 GLY A O 1
ATOM 2116 N N . LEU A 1 267 ? 5.042 -10.062 -0.986 1.00 94.12 267 LEU A N 1
ATOM 2117 C CA . LEU A 1 267 ? 5.204 -8.631 -1.246 1.00 94.12 267 LEU A CA 1
ATOM 2118 C C . LEU A 1 267 ? 4.862 -7.752 -0.035 1.00 94.12 267 LEU A C 1
ATOM 2120 O O . LEU A 1 267 ? 5.500 -6.721 0.136 1.00 94.12 267 LEU A O 1
ATOM 2124 N N . LEU A 1 268 ? 3.847 -8.121 0.762 1.00 96.69 268 LEU A N 1
ATOM 2125 C CA . LEU A 1 268 ? 3.362 -7.317 1.895 1.00 96.69 268 LEU A CA 1
ATOM 2126 C C . LEU A 1 268 ? 3.004 -8.150 3.142 1.00 96.69 268 LEU A C 1
ATOM 2128 O O . LEU A 1 268 ? 2.235 -7.665 3.975 1.00 96.69 268 LEU A O 1
ATOM 2132 N N . ASP A 1 269 ? 3.451 -9.405 3.274 1.00 95.81 269 ASP A N 1
ATOM 2133 C CA . ASP A 1 269 ? 3.031 -10.291 4.378 1.00 95.81 269 ASP A CA 1
ATOM 2134 C C . ASP A 1 269 ? 3.856 -10.156 5.671 1.00 95.81 269 ASP A C 1
ATOM 2136 O O . ASP A 1 269 ? 3.429 -10.640 6.718 1.00 95.81 269 ASP A O 1
ATOM 2140 N N . ASN A 1 270 ? 4.979 -9.439 5.633 1.00 96.06 270 ASN A N 1
ATOM 2141 C CA . ASN A 1 270 ? 5.874 -9.252 6.776 1.00 96.06 270 ASN A CA 1
ATOM 2142 C C . ASN A 1 270 ? 5.614 -7.960 7.584 1.00 96.06 270 ASN A C 1
ATOM 2144 O O . ASN A 1 270 ? 6.228 -7.786 8.639 1.00 96.06 270 ASN A O 1
ATOM 2148 N N . ILE A 1 271 ? 4.693 -7.081 7.150 1.00 97.50 271 ILE A N 1
ATOM 2149 C CA . ILE A 1 271 ? 4.407 -5.785 7.805 1.00 97.50 271 ILE A CA 1
ATOM 2150 C C . ILE A 1 271 ? 4.100 -5.982 9.296 1.00 97.50 271 ILE A C 1
ATOM 2152 O O . ILE A 1 271 ? 4.689 -5.319 10.149 1.00 97.50 271 ILE A O 1
ATOM 2156 N N . GLY A 1 272 ? 3.212 -6.926 9.627 1.00 96.31 272 GLY A N 1
ATOM 2157 C CA . GLY A 1 272 ? 2.853 -7.217 11.014 1.00 96.31 272 GLY A CA 1
ATOM 2158 C C . GLY A 1 272 ? 4.028 -7.696 11.859 1.00 96.31 272 GLY A C 1
ATOM 2159 O O . GLY A 1 272 ? 4.124 -7.319 13.023 1.00 96.31 272 GLY A O 1
ATOM 2160 N N . SER A 1 273 ? 4.946 -8.478 11.284 1.00 96.31 273 SER A N 1
ATOM 2161 C CA . SER A 1 273 ? 6.153 -8.944 11.977 1.00 96.31 273 SER A CA 1
ATOM 2162 C C . SER A 1 273 ? 7.176 -7.830 12.195 1.00 96.31 273 SER A C 1
ATOM 2164 O O . SER A 1 273 ? 7.800 -7.798 13.250 1.00 96.31 273 SER A O 1
ATOM 2166 N N . ILE A 1 274 ? 7.329 -6.915 11.232 1.00 96.69 274 ILE A N 1
ATOM 2167 C CA . ILE A 1 274 ? 8.236 -5.762 11.342 1.00 96.69 274 ILE A CA 1
ATOM 2168 C C . ILE A 1 274 ? 7.750 -4.786 12.415 1.00 96.69 274 ILE A C 1
ATOM 2170 O O . ILE A 1 274 ? 8.549 -4.285 13.205 1.00 96.69 274 ILE A O 1
ATOM 2174 N N . VAL A 1 275 ? 6.443 -4.509 12.441 1.00 96.00 275 VAL A N 1
ATOM 2175 C CA . VAL A 1 275 ? 5.852 -3.592 13.421 1.00 96.00 275 VAL A CA 1
ATOM 2176 C C . VAL A 1 275 ? 5.705 -4.282 14.777 1.00 96.00 275 VAL A C 1
ATOM 2178 O O . VAL A 1 275 ? 6.020 -3.684 15.792 1.00 96.00 275 VAL A O 1
ATOM 2181 N N . GLY A 1 276 ? 5.263 -5.540 14.814 1.00 93.94 276 GLY A N 1
ATOM 2182 C CA . GLY A 1 276 ? 4.918 -6.258 16.043 1.00 93.94 276 GLY A CA 1
ATOM 2183 C C . GLY A 1 276 ? 3.420 -6.221 16.362 1.00 93.94 276 GLY A C 1
ATOM 2184 O O . GLY A 1 276 ? 3.033 -6.120 17.526 1.00 93.94 276 GLY A O 1
ATOM 2185 N N . VAL A 1 277 ? 2.555 -6.274 15.347 1.00 94.44 277 VAL A N 1
ATOM 2186 C CA . VAL A 1 277 ? 1.090 -6.252 15.509 1.00 94.44 277 VAL A CA 1
ATOM 2187 C C . VAL A 1 277 ? 0.428 -7.389 14.747 1.00 94.44 277 VAL A C 1
ATOM 2189 O O . VAL A 1 277 ? 1.000 -7.969 13.821 1.00 94.44 277 VAL A O 1
ATOM 2192 N N . LYS A 1 278 ? -0.812 -7.704 15.126 1.00 95.25 278 LYS A N 1
ATOM 2193 C CA . LYS A 1 278 ? -1.623 -8.673 14.400 1.00 95.25 278 LYS A CA 1
ATOM 2194 C C . LYS A 1 278 ? -1.871 -8.186 12.970 1.00 95.25 278 LYS A C 1
ATOM 2196 O O . LYS A 1 278 ? -2.252 -7.035 12.751 1.00 95.25 278 LYS A O 1
ATOM 2201 N N . HIS A 1 279 ? -1.664 -9.079 12.006 1.00 97.62 279 HIS A N 1
ATOM 2202 C CA . HIS A 1 279 ? -1.731 -8.753 10.588 1.00 97.62 279 HIS A CA 1
ATOM 2203 C C . HIS A 1 279 ? -2.362 -9.876 9.762 1.00 97.62 279 HIS A C 1
ATOM 2205 O O . HIS A 1 279 ? -2.041 -11.049 9.951 1.00 97.62 279 HIS A O 1
ATOM 2211 N N . GLU A 1 280 ? -3.253 -9.510 8.838 1.00 98.00 280 GLU A N 1
ATOM 2212 C CA . GLU A 1 280 ? -3.801 -10.401 7.810 1.00 98.00 280 GLU A CA 1
ATOM 2213 C C . GLU A 1 280 ? -3.459 -9.894 6.397 1.00 98.00 280 GLU A C 1
ATOM 2215 O O . GLU A 1 280 ? -3.801 -8.771 6.027 1.00 98.00 280 GLU A O 1
ATOM 2220 N N . ALA A 1 281 ? -2.775 -10.729 5.603 1.00 98.06 281 ALA A N 1
ATOM 2221 C CA . ALA A 1 281 ? -2.321 -10.398 4.249 1.00 98.06 281 ALA A CA 1
ATOM 2222 C C . ALA A 1 281 ? -3.212 -11.029 3.162 1.00 98.06 281 ALA A C 1
ATOM 2224 O O . ALA A 1 281 ? -3.181 -12.249 2.927 1.00 98.06 281 ALA A O 1
ATOM 2225 N N . LEU A 1 282 ? -3.973 -10.180 2.470 1.00 98.25 282 LEU A N 1
ATOM 2226 C CA . LEU A 1 282 ? -4.881 -10.514 1.376 1.00 98.25 282 LEU A CA 1
ATOM 2227 C C . LEU A 1 282 ? -4.166 -10.403 0.024 1.00 98.25 282 LEU A C 1
ATOM 2229 O O . LEU A 1 282 ? -3.850 -9.320 -0.453 1.00 98.25 282 LEU A O 1
ATOM 2233 N N . ALA A 1 283 ? -3.930 -11.544 -0.614 1.00 96.12 283 ALA A N 1
ATOM 2234 C CA . ALA A 1 283 ? -3.111 -11.638 -1.819 1.00 96.12 283 ALA A CA 1
ATOM 2235 C C . ALA A 1 283 ? -3.640 -12.721 -2.771 1.00 96.12 283 ALA A C 1
ATOM 2237 O O . ALA A 1 283 ? -4.580 -13.461 -2.460 1.00 96.12 283 ALA A O 1
ATOM 2238 N N . VAL A 1 284 ? -3.006 -12.877 -3.931 1.00 93.81 284 VAL A N 1
ATOM 2239 C CA . VAL A 1 284 ? -3.347 -13.930 -4.891 1.00 93.81 284 VAL A CA 1
ATOM 2240 C C . VAL A 1 284 ? -2.877 -15.288 -4.352 1.00 93.81 284 VAL A C 1
ATOM 2242 O O . VAL A 1 284 ? -1.692 -15.607 -4.354 1.00 93.81 284 VAL A O 1
ATOM 2245 N N . ARG A 1 285 ? -3.823 -16.110 -3.873 1.00 91.25 285 ARG A N 1
ATOM 2246 C CA . ARG A 1 285 ? -3.556 -17.436 -3.255 1.00 91.25 285 ARG A CA 1
ATOM 2247 C C . ARG A 1 285 ? -3.999 -18.641 -4.086 1.00 91.25 285 ARG A C 1
ATOM 2249 O O . ARG A 1 285 ? -3.834 -19.783 -3.667 1.00 91.25 285 ARG A O 1
ATOM 2256 N N . LYS A 1 286 ? -4.654 -18.410 -5.220 1.00 90.56 286 LYS A N 1
ATOM 2257 C CA . LYS A 1 286 ? -5.255 -19.467 -6.047 1.00 90.56 286 LYS A CA 1
ATOM 2258 C C . LYS A 1 286 ? -4.744 -19.333 -7.477 1.00 90.56 286 LYS A C 1
ATOM 2260 O O . LYS A 1 286 ? -4.277 -18.269 -7.866 1.00 90.56 286 LYS A O 1
ATOM 2265 N N . HIS A 1 287 ? -4.852 -20.398 -8.262 1.00 85.44 287 HIS A N 1
ATOM 2266 C CA . HIS A 1 287 ? -4.487 -20.342 -9.675 1.00 85.44 287 HIS A CA 1
ATOM 2267 C C . HIS A 1 287 ? -5.382 -19.353 -10.427 1.00 85.44 287 HIS A C 1
ATOM 2269 O O . HIS A 1 287 ? -6.589 -19.287 -10.177 1.00 85.44 287 HIS A O 1
ATOM 2275 N N . SER A 1 288 ? -4.779 -18.602 -11.349 1.00 80.88 288 SER A N 1
ATOM 2276 C CA . SER A 1 288 ? -5.464 -17.577 -12.130 1.00 80.88 288 SER A CA 1
ATOM 2277 C C . SER A 1 288 ? -6.654 -18.156 -12.900 1.00 80.88 288 SER A C 1
ATOM 2279 O O . SER A 1 288 ? -6.594 -19.255 -13.458 1.00 80.88 288 SER A O 1
ATOM 2281 N N . LYS A 1 289 ? -7.739 -17.383 -12.959 1.00 84.81 289 LYS A N 1
ATOM 2282 C CA . LYS A 1 289 ? -8.931 -17.676 -13.759 1.00 84.81 289 LYS A CA 1
ATOM 2283 C C . LYS A 1 289 ? -9.149 -16.582 -14.794 1.00 84.81 289 LYS A C 1
ATOM 2285 O O . LYS A 1 289 ? -8.808 -15.429 -14.557 1.00 84.81 289 LYS A O 1
ATOM 2290 N N . CYS A 1 290 ? -9.743 -16.960 -15.923 1.00 89.00 290 CYS A N 1
ATOM 2291 C CA . CYS A 1 290 ? -10.276 -15.989 -16.870 1.00 89.00 290 CYS A CA 1
ATOM 2292 C C . CYS A 1 290 ? -11.591 -15.421 -16.323 1.00 89.00 290 CYS A C 1
ATOM 2294 O O . CYS A 1 290 ? -12.447 -16.185 -15.870 1.00 89.00 290 CYS A O 1
ATOM 2296 N N . GLY A 1 291 ? -11.744 -14.101 -16.343 1.00 90.06 291 GLY A N 1
ATOM 2297 C CA . GLY A 1 291 ? -12.933 -13.427 -15.831 1.00 90.06 291 GLY A CA 1
ATOM 2298 C C . GLY A 1 291 ? -12.778 -11.912 -15.813 1.00 90.06 291 GLY A C 1
ATOM 2299 O O . GLY A 1 291 ? -11.759 -11.377 -16.247 1.00 90.06 291 GLY A O 1
ATOM 2300 N N . ARG A 1 292 ? -13.799 -11.211 -15.308 1.00 91.38 292 ARG A N 1
ATOM 2301 C CA . ARG A 1 292 ? -13.670 -9.779 -15.017 1.00 91.38 292 ARG A CA 1
ATOM 2302 C C . ARG A 1 292 ? -12.765 -9.613 -13.791 1.00 91.38 292 ARG A C 1
ATOM 2304 O O . ARG A 1 292 ? -12.903 -10.411 -12.862 1.00 91.38 292 ARG A O 1
ATOM 2311 N N . PRO A 1 293 ? -11.935 -8.557 -13.714 1.00 91.12 293 PRO A N 1
ATOM 2312 C CA . PRO A 1 293 ? -11.073 -8.329 -12.554 1.00 91.12 293 PRO A CA 1
ATOM 2313 C C . PRO A 1 293 ? -11.814 -8.390 -11.212 1.00 91.12 293 PRO A C 1
ATOM 2315 O O . PRO A 1 293 ? -11.338 -9.044 -10.295 1.00 91.12 293 PRO A O 1
ATOM 2318 N N . ALA A 1 294 ? -13.023 -7.823 -11.125 1.00 92.75 294 ALA A N 1
ATOM 2319 C CA . ALA A 1 294 ? -13.847 -7.878 -9.913 1.00 92.75 294 ALA A CA 1
ATOM 2320 C C . ALA A 1 294 ? -14.218 -9.315 -9.487 1.00 92.75 294 ALA A C 1
ATOM 2322 O O . ALA A 1 294 ? -14.146 -9.652 -8.307 1.00 92.75 294 ALA A O 1
ATOM 2323 N N . ASP A 1 295 ? -14.561 -10.188 -10.442 1.00 93.69 295 ASP A N 1
ATOM 2324 C CA . ASP A 1 295 ? -14.900 -11.587 -10.151 1.00 93.69 295 ASP A CA 1
ATOM 2325 C C . ASP A 1 295 ? -13.667 -12.364 -9.665 1.00 93.69 295 ASP A C 1
ATOM 2327 O O . ASP A 1 295 ? -13.765 -13.233 -8.795 1.00 93.69 295 ASP A O 1
ATOM 2331 N N . VAL A 1 296 ? -12.492 -12.046 -10.217 1.00 93.44 296 VAL A N 1
ATOM 2332 C CA . VAL A 1 296 ? -11.230 -12.693 -9.840 1.00 93.44 296 VAL A CA 1
ATOM 2333 C C . VAL A 1 296 ? -10.707 -12.160 -8.503 1.00 93.44 296 VAL A C 1
ATOM 2335 O O . VAL A 1 296 ? -10.257 -12.956 -7.681 1.00 93.44 296 VAL A O 1
ATOM 2338 N N . TYR A 1 297 ? -10.859 -10.866 -8.209 1.00 94.56 297 TYR A N 1
ATOM 2339 C CA . TYR A 1 297 ? -10.601 -10.312 -6.875 1.00 94.56 297 TYR A CA 1
ATOM 2340 C C . TYR A 1 297 ? -11.453 -11.011 -5.812 1.00 94.56 297 TYR A C 1
ATOM 2342 O O . TYR A 1 297 ? -10.907 -11.538 -4.841 1.00 94.56 297 TYR A O 1
ATOM 2350 N N . LYS A 1 298 ? -12.761 -11.155 -6.056 1.00 95.81 298 LYS A N 1
ATOM 2351 C CA . LYS A 1 298 ? -13.663 -11.911 -5.178 1.00 95.81 298 LYS A CA 1
ATOM 2352 C C . LYS A 1 298 ? -13.265 -13.377 -5.037 1.00 95.81 298 LYS A C 1
ATOM 2354 O O . LYS A 1 298 ? -13.338 -13.955 -3.954 1.00 95.81 298 LYS A O 1
ATOM 2359 N N . TYR A 1 299 ? -12.807 -14.004 -6.119 1.00 94.88 299 TYR A N 1
ATOM 2360 C CA . TYR A 1 299 ? -12.311 -15.379 -6.076 1.00 94.88 299 TYR A CA 1
ATOM 2361 C C . TYR A 1 299 ? -11.100 -15.539 -5.142 1.00 94.88 299 TYR A C 1
ATOM 2363 O O . TYR A 1 299 ? -10.988 -16.574 -4.471 1.00 94.88 299 TYR A O 1
ATOM 2371 N N . HIS A 1 300 ? -10.219 -14.539 -5.069 1.00 95.19 300 HIS A N 1
ATOM 2372 C CA . HIS A 1 300 ? -9.087 -14.516 -4.139 1.00 95.19 300 HIS A CA 1
ATOM 2373 C C . HIS A 1 300 ? -9.441 -13.979 -2.744 1.00 95.19 300 HIS A C 1
ATOM 2375 O O . HIS A 1 300 ? -8.686 -14.248 -1.815 1.00 95.19 300 HIS A O 1
ATOM 2381 N N . GLY A 1 301 ? -10.587 -13.312 -2.579 1.00 96.94 301 GLY A N 1
ATOM 2382 C CA . GLY A 1 301 ? -10.961 -12.629 -1.337 1.00 96.94 301 GLY A CA 1
ATOM 2383 C C . GLY A 1 301 ? -10.174 -11.336 -1.117 1.00 96.94 301 GLY A C 1
ATOM 2384 O O . GLY A 1 301 ? -9.911 -10.971 0.023 1.00 96.94 301 GLY A O 1
ATOM 2385 N N . ILE A 1 302 ? -9.749 -10.691 -2.207 1.00 97.06 302 ILE A N 1
ATOM 2386 C CA . ILE A 1 302 ? -9.016 -9.414 -2.196 1.00 97.06 302 ILE A CA 1
ATOM 2387 C C . ILE A 1 302 ? -9.888 -8.248 -2.686 1.00 97.06 302 ILE A C 1
ATOM 2389 O O . ILE A 1 302 ? -9.402 -7.140 -2.853 1.00 97.06 302 ILE A O 1
ATOM 2393 N N . ASP A 1 303 ? -11.171 -8.488 -2.953 1.00 97.69 303 ASP A N 1
ATOM 2394 C CA . ASP A 1 303 ? -12.155 -7.442 -3.226 1.00 97.69 303 ASP A CA 1
ATOM 2395 C C . ASP A 1 303 ? -12.536 -6.674 -1.950 1.00 97.69 303 ASP A C 1
ATOM 2397 O O . ASP A 1 303 ? -12.215 -7.093 -0.834 1.00 97.69 303 ASP A O 1
ATOM 2401 N N . GLN A 1 304 ? -13.268 -5.567 -2.111 1.00 98.19 304 GLN A N 1
ATOM 2402 C CA . GLN A 1 304 ? -13.791 -4.754 -1.008 1.00 98.19 304 GLN A CA 1
ATOM 2403 C C . GLN A 1 304 ? -14.365 -5.591 0.153 1.00 98.19 304 GLN A C 1
ATOM 2405 O O . GLN A 1 304 ? -14.024 -5.354 1.311 1.00 98.19 304 GLN A O 1
ATOM 2410 N N . ASP A 1 305 ? -15.228 -6.572 -0.131 1.00 98.50 305 ASP A N 1
ATOM 2411 C CA . ASP A 1 305 ? -15.867 -7.385 0.913 1.00 98.50 305 ASP A CA 1
ATOM 2412 C C . ASP A 1 305 ? -14.872 -8.301 1.644 1.00 98.50 305 ASP A C 1
ATOM 2414 O O . ASP A 1 305 ? -15.012 -8.530 2.852 1.00 98.50 305 ASP A O 1
ATOM 2418 N N . GLY A 1 306 ? -13.848 -8.793 0.940 1.00 98.50 306 GLY A N 1
ATOM 2419 C CA . GLY A 1 306 ? -12.741 -9.544 1.525 1.00 98.50 306 GLY A CA 1
ATOM 2420 C C . GLY A 1 306 ? -11.926 -8.698 2.502 1.00 98.50 306 GLY A C 1
ATOM 2421 O O . GLY A 1 306 ? -11.696 -9.123 3.635 1.00 98.50 306 GLY A O 1
ATOM 2422 N N . ILE A 1 307 ? -11.585 -7.466 2.110 1.00 98.81 307 ILE A N 1
ATOM 2423 C CA . ILE A 1 307 ? -10.856 -6.506 2.956 1.00 98.81 307 ILE A CA 1
ATOM 2424 C C . ILE A 1 307 ? -11.662 -6.164 4.215 1.00 98.81 307 ILE A C 1
ATOM 2426 O O . ILE A 1 307 ? -11.124 -6.221 5.319 1.00 98.81 307 ILE A O 1
ATOM 2430 N N . VAL A 1 308 ? -12.960 -5.874 4.077 1.00 98.81 308 VAL A N 1
ATOM 2431 C CA . VAL A 1 308 ? -13.850 -5.592 5.220 1.00 98.81 308 VAL A CA 1
ATOM 2432 C C . VAL A 1 308 ? -13.926 -6.784 6.175 1.00 98.81 308 VAL A C 1
ATOM 2434 O O . VAL A 1 308 ? -13.851 -6.614 7.392 1.00 98.81 308 VAL A O 1
ATOM 2437 N N . SER A 1 309 ? -14.063 -7.997 5.636 1.00 98.62 309 SER A N 1
ATOM 2438 C CA . SER A 1 309 ? -14.149 -9.218 6.444 1.00 98.62 309 SER A CA 1
ATOM 2439 C C . SER A 1 309 ? -12.854 -9.479 7.216 1.00 98.62 309 SER A C 1
ATOM 2441 O O . SER A 1 309 ? -12.909 -9.781 8.408 1.00 98.62 309 SER A O 1
ATOM 2443 N N . ALA A 1 310 ? -11.697 -9.308 6.567 1.00 98.56 310 ALA A N 1
ATOM 2444 C CA . ALA A 1 310 ? -10.392 -9.419 7.214 1.00 98.56 310 ALA A CA 1
ATOM 2445 C C . ALA A 1 310 ? -10.215 -8.350 8.298 1.00 98.56 310 ALA A C 1
ATOM 2447 O O . ALA A 1 310 ? -9.848 -8.675 9.421 1.00 98.56 310 ALA A O 1
ATOM 2448 N N . ALA A 1 311 ? -10.564 -7.093 8.014 1.00 98.31 311 ALA A N 1
ATOM 2449 C CA . ALA A 1 311 ? -10.449 -6.008 8.984 1.00 98.31 311 ALA A CA 1
ATOM 2450 C C . ALA A 1 311 ? -11.237 -6.294 10.271 1.00 98.31 311 ALA A C 1
ATOM 2452 O O . ALA A 1 311 ? -10.687 -6.212 11.368 1.00 98.31 311 ALA A O 1
ATOM 2453 N N . LYS A 1 312 ? -12.503 -6.708 10.140 1.00 97.00 312 LYS A N 1
ATOM 2454 C CA . LYS A 1 312 ? -13.349 -7.075 11.287 1.00 97.00 312 LYS A CA 1
ATOM 2455 C C . LYS A 1 312 ? -12.802 -8.269 12.056 1.00 97.00 312 LYS A C 1
ATOM 2457 O O . LYS A 1 312 ? -12.812 -8.261 13.283 1.00 97.00 312 LYS A O 1
ATOM 2462 N N . LYS A 1 313 ? -12.329 -9.293 11.341 1.00 96.25 313 LYS A N 1
ATOM 2463 C CA . LYS A 1 313 ? -11.739 -10.484 11.952 1.00 96.25 313 LYS A CA 1
ATOM 2464 C C . LYS A 1 313 ? -10.512 -10.116 12.783 1.00 96.25 313 LYS A C 1
ATOM 2466 O O . LYS A 1 313 ? -10.446 -10.495 13.946 1.00 96.25 313 LYS A O 1
ATOM 2471 N N . VAL A 1 314 ? -9.571 -9.364 12.215 1.00 95.12 314 VAL A N 1
ATOM 2472 C CA . VAL A 1 314 ? -8.335 -9.010 12.918 1.00 95.12 314 VAL A CA 1
ATOM 2473 C C . VAL A 1 314 ? -8.616 -8.080 14.101 1.00 95.12 314 VAL A C 1
ATOM 2475 O O . VAL A 1 314 ? -8.064 -8.300 15.173 1.00 95.12 314 VAL A O 1
ATOM 2478 N N . LEU A 1 315 ? -9.529 -7.111 13.960 1.00 92.00 315 LEU A N 1
ATOM 2479 C CA . LEU A 1 315 ? -9.982 -6.280 15.083 1.00 92.00 315 LEU A CA 1
ATOM 2480 C C . LEU A 1 315 ? -10.568 -7.120 16.224 1.00 92.00 315 LEU A C 1
ATOM 2482 O O . LEU A 1 315 ? -10.205 -6.921 17.381 1.00 92.00 315 LEU A O 1
ATOM 2486 N N . ALA A 1 316 ? -11.432 -8.088 15.904 1.00 90.00 316 ALA A N 1
ATOM 2487 C CA . ALA A 1 316 ? -12.013 -8.980 16.901 1.00 90.00 316 ALA A CA 1
ATOM 2488 C C . ALA A 1 316 ? -10.950 -9.860 17.581 1.00 90.00 316 ALA A C 1
ATOM 2490 O O . ALA A 1 316 ? -10.983 -10.029 18.795 1.00 90.00 316 ALA A O 1
ATOM 2491 N N . GLU A 1 317 ? -9.990 -10.396 16.823 1.00 88.25 317 GLU A N 1
ATOM 2492 C CA . GLU A 1 317 ? -8.890 -11.191 17.379 1.00 88.25 317 GLU A CA 1
ATOM 2493 C C . GLU A 1 317 ? -7.988 -10.359 18.302 1.00 88.25 317 GLU A C 1
ATOM 2495 O O . GLU A 1 317 ? -7.633 -10.831 19.380 1.00 88.25 317 GLU A O 1
ATOM 2500 N N . THR A 1 318 ? -7.666 -9.116 17.930 1.00 85.62 318 THR A N 1
ATOM 2501 C CA . THR A 1 318 ? -6.864 -8.207 18.765 1.00 85.62 318 THR A CA 1
ATOM 2502 C C . THR A 1 318 ? -7.622 -7.737 20.008 1.00 85.62 318 THR A C 1
ATOM 2504 O O . THR A 1 318 ? -7.018 -7.566 21.063 1.00 85.62 318 THR A O 1
ATOM 2507 N N . ALA A 1 319 ? -8.950 -7.596 19.943 1.00 77.25 319 ALA A N 1
ATOM 2508 C CA . ALA A 1 319 ? -9.768 -7.269 21.112 1.00 77.25 319 ALA A CA 1
ATOM 2509 C C . ALA A 1 319 ? -9.796 -8.387 22.174 1.00 77.25 319 ALA A C 1
ATOM 2511 O O . ALA A 1 319 ? -10.082 -8.112 23.339 1.00 77.25 319 ALA A O 1
ATOM 2512 N N . LEU A 1 320 ? -9.498 -9.630 21.779 1.00 72.88 320 LEU A N 1
ATOM 2513 C CA . LEU A 1 320 ? -9.432 -10.802 22.656 1.00 72.88 320 LEU A CA 1
ATOM 2514 C C . LEU A 1 320 ? -8.030 -11.042 23.248 1.00 72.88 320 LEU A C 1
ATOM 2516 O O . LEU A 1 320 ? -7.842 -12.014 23.984 1.00 72.88 320 LEU A O 1
ATOM 2520 N N . GLU A 1 321 ? -7.039 -10.194 22.947 1.00 70.12 321 GLU A N 1
ATOM 2521 C CA . GLU A 1 321 ? -5.700 -10.307 23.528 1.00 70.12 321 GLU A CA 1
ATOM 2522 C C . GLU A 1 321 ? -5.745 -10.016 25.041 1.00 70.12 321 GLU A C 1
ATOM 2524 O O . GLU A 1 321 ? -6.098 -8.925 25.497 1.00 70.12 321 GLU A O 1
ATOM 2529 N N . GLY A 1 322 ? -5.415 -11.036 25.839 1.00 62.12 322 GLY A N 1
ATOM 2530 C CA . GLY A 1 322 ? -5.362 -10.949 27.297 1.00 62.12 322 GLY A CA 1
ATOM 2531 C C . GLY A 1 322 ? -3.979 -10.539 27.800 1.00 62.12 322 GLY A C 1
ATOM 2532 O O . GLY A 1 322 ? -2.959 -11.008 27.294 1.00 62.12 322 GLY A O 1
ATOM 2533 N N . ILE A 1 323 ? -3.935 -9.714 28.847 1.00 69.19 323 ILE A N 1
ATOM 2534 C CA . ILE A 1 323 ? -2.693 -9.410 29.563 1.00 69.19 323 ILE A CA 1
ATOM 2535 C C . ILE A 1 323 ? -2.462 -10.480 30.632 1.00 69.19 323 ILE A C 1
ATOM 2537 O O . ILE A 1 323 ? -3.305 -10.699 31.499 1.00 69.19 323 ILE A O 1
ATOM 2541 N N . ASN A 1 324 ? -1.298 -11.131 30.602 1.00 65.69 324 ASN A N 1
ATOM 2542 C CA . ASN A 1 324 ? -0.871 -12.021 31.679 1.00 65.69 324 ASN A CA 1
ATOM 2543 C C . ASN A 1 324 ? 0.096 -11.279 32.611 1.00 65.69 324 ASN A C 1
ATOM 2545 O O . ASN A 1 324 ? 1.192 -10.891 32.202 1.00 65.69 324 ASN A O 1
ATOM 2549 N N . VAL A 1 325 ? -0.318 -11.063 33.860 1.00 70.06 325 VAL A N 1
ATOM 2550 C CA . VAL A 1 325 ? 0.484 -10.384 34.886 1.00 70.06 325 VAL A CA 1
ATOM 2551 C C . VAL A 1 325 ? 1.174 -11.432 35.755 1.00 70.06 325 VAL A C 1
ATOM 2553 O O . VAL A 1 325 ? 0.538 -12.368 36.236 1.00 70.06 325 VAL A O 1
ATOM 2556 N N . SER A 1 326 ? 2.483 -11.284 35.982 1.00 79.06 326 SER A N 1
ATOM 2557 C CA . SER A 1 326 ? 3.228 -12.253 36.790 1.00 79.06 326 SER A CA 1
ATOM 2558 C C . SER A 1 326 ? 2.714 -12.298 38.234 1.00 79.06 326 SER A C 1
ATOM 2560 O O . SER A 1 326 ? 2.391 -11.273 38.840 1.00 79.06 326 SER A O 1
ATOM 2562 N N . SER A 1 327 ? 2.684 -13.500 38.815 1.00 75.50 327 SER A N 1
ATOM 2563 C CA . SER A 1 327 ? 2.223 -13.724 40.192 1.00 75.50 327 SER A CA 1
ATOM 2564 C C . SER A 1 327 ? 3.026 -12.931 41.227 1.00 75.50 327 SER A C 1
ATOM 2566 O O . SER A 1 327 ? 2.467 -12.476 42.220 1.00 75.50 327 SER A O 1
ATOM 2568 N N . TYR A 1 328 ? 4.315 -12.701 40.970 1.00 78.69 328 TYR A N 1
ATOM 2569 C CA . TYR A 1 328 ? 5.172 -11.846 41.793 1.00 78.69 328 TYR A CA 1
ATOM 2570 C C . TYR A 1 328 ? 4.723 -10.376 41.788 1.00 78.69 328 TYR A C 1
ATOM 2572 O O . TYR A 1 328 ? 4.701 -9.736 42.837 1.00 78.69 328 TYR A O 1
ATOM 2580 N N . LEU A 1 329 ? 4.334 -9.840 40.625 1.00 72.44 329 LEU A N 1
ATOM 2581 C CA . LEU A 1 329 ? 3.850 -8.462 40.515 1.00 72.44 329 LEU A CA 1
ATOM 2582 C C . LEU A 1 329 ? 2.489 -8.297 41.204 1.00 72.44 329 LEU A C 1
ATOM 2584 O O . LEU A 1 329 ? 2.268 -7.306 41.894 1.00 72.44 329 LEU A O 1
ATOM 2588 N N . LEU A 1 330 ? 1.608 -9.294 41.058 1.00 71.38 330 LEU A N 1
ATOM 2589 C CA . LEU A 1 330 ? 0.325 -9.350 41.767 1.00 71.38 330 LEU A CA 1
ATOM 2590 C C . LEU A 1 330 ? 0.527 -9.402 43.289 1.00 71.38 330 LEU A C 1
ATOM 2592 O O . LEU A 1 330 ? -0.167 -8.696 44.017 1.00 71.38 330 LEU A O 1
ATOM 2596 N N . ALA A 1 331 ? 1.512 -10.170 43.768 1.00 70.56 331 ALA A N 1
ATOM 2597 C CA . ALA A 1 331 ? 1.866 -10.227 45.186 1.00 70.56 331 ALA A CA 1
ATOM 2598 C C . ALA A 1 331 ? 2.406 -8.881 45.705 1.00 70.56 331 ALA A C 1
ATOM 2600 O O . ALA A 1 331 ? 1.930 -8.392 46.724 1.00 70.56 331 ALA A O 1
ATOM 2601 N N . GLN A 1 332 ? 3.315 -8.218 44.977 1.00 70.31 332 GLN A N 1
ATOM 2602 C CA . GLN A 1 332 ? 3.802 -6.882 45.356 1.00 70.31 332 GLN A CA 1
ATOM 2603 C C . GLN A 1 332 ? 2.710 -5.803 45.328 1.00 70.31 332 GLN A C 1
ATOM 2605 O O . GLN A 1 332 ? 2.726 -4.891 46.155 1.00 70.31 332 GLN A O 1
ATOM 2610 N N . ALA A 1 333 ? 1.779 -5.874 44.373 1.00 64.62 333 ALA A N 1
ATOM 2611 C CA . ALA A 1 333 ? 0.647 -4.955 44.306 1.00 64.62 333 ALA A CA 1
ATOM 2612 C C . ALA A 1 333 ? -0.304 -5.149 45.498 1.00 64.62 333 ALA A C 1
ATOM 2614 O O . ALA A 1 333 ? -0.799 -4.165 46.039 1.00 64.62 333 ALA A O 1
ATOM 2615 N N . ALA A 1 334 ? -0.504 -6.395 45.940 1.00 61.25 334 ALA A N 1
ATOM 2616 C CA . ALA A 1 334 ? -1.279 -6.720 47.136 1.00 61.25 334 ALA A CA 1
ATOM 2617 C C . ALA A 1 334 ? -0.566 -6.329 48.448 1.00 61.25 334 ALA A C 1
ATOM 2619 O O . ALA A 1 334 ? -1.227 -6.023 49.437 1.00 61.25 334 ALA A O 1
ATOM 2620 N N . GLU A 1 335 ? 0.771 -6.314 48.461 1.00 59.47 335 GLU A N 1
ATOM 2621 C CA . GLU A 1 335 ? 1.589 -5.958 49.629 1.00 59.47 335 GLU A CA 1
ATOM 2622 C C . GLU A 1 335 ? 1.842 -4.451 49.794 1.00 59.47 335 GLU A C 1
ATOM 2624 O O . GLU A 1 335 ? 2.310 -4.039 50.856 1.00 59.47 335 GLU A O 1
ATOM 2629 N N . LYS A 1 336 ? 1.527 -3.602 48.802 1.00 48.25 336 LYS A N 1
ATOM 2630 C CA . LYS A 1 336 ? 1.550 -2.140 48.983 1.00 48.25 336 LYS A CA 1
ATOM 2631 C C . LYS A 1 336 ? 0.284 -1.692 49.727 1.00 48.25 336 LYS A C 1
ATOM 2633 O O . LYS A 1 336 ? -0.789 -1.676 49.124 1.00 48.25 336 LYS A O 1
ATOM 2638 N N . PRO A 1 337 ? 0.371 -1.245 50.997 1.00 45.72 337 PRO A N 1
ATOM 2639 C CA . PRO A 1 337 ? -0.752 -0.569 51.623 1.00 45.72 337 PRO A CA 1
ATOM 2640 C C . PRO A 1 337 ? -0.997 0.744 50.877 1.00 45.72 337 PRO A C 1
ATOM 2642 O O . PRO A 1 337 ? -0.051 1.417 50.461 1.00 45.72 337 PRO A O 1
ATOM 2645 N N . SER A 1 338 ? -2.262 1.130 50.724 1.00 46.84 338 SER A N 1
ATOM 2646 C CA . SER A 1 338 ? -2.655 2.439 50.213 1.00 46.84 338 SER A CA 1
ATOM 2647 C C . SER A 1 338 ? -2.089 3.545 51.112 1.00 46.84 338 SER A C 1
ATOM 2649 O O . SER A 1 338 ? -2.735 3.983 52.061 1.00 46.84 338 SER A O 1
ATOM 2651 N N . SER A 1 339 ? -0.879 4.026 50.836 1.00 45.59 339 SER A N 1
ATOM 2652 C CA . SER A 1 339 ? -0.344 5.235 51.458 1.00 45.59 339 SER A CA 1
ATOM 2653 C C . SER A 1 339 ? -0.902 6.463 50.736 1.00 45.59 339 SER A C 1
ATOM 2655 O O . SER A 1 339 ? -0.163 7.247 50.145 1.00 45.59 339 SER A O 1
ATOM 2657 N N . ILE A 1 340 ? -2.223 6.620 50.753 1.00 46.47 340 ILE A N 1
ATOM 2658 C CA . ILE A 1 340 ? -2.824 7.946 50.661 1.00 46.47 340 ILE A CA 1
ATOM 2659 C C . ILE A 1 340 ? -3.113 8.313 52.108 1.00 46.47 340 ILE A C 1
ATOM 2661 O O . ILE A 1 340 ? -4.122 7.903 52.677 1.00 46.47 340 ILE A O 1
ATOM 2665 N N . GLY A 1 341 ? -2.162 9.017 52.725 1.00 45.94 341 GLY A N 1
ATOM 2666 C CA . GLY A 1 341 ? -2.400 9.664 54.007 1.00 45.94 341 GLY A CA 1
ATOM 2667 C C . GLY A 1 341 ? -3.635 10.547 53.873 1.00 45.94 341 GLY A C 1
ATOM 2668 O O . GLY A 1 341 ? -3.750 11.340 52.935 1.00 45.94 341 GLY A O 1
ATOM 2669 N N . SER A 1 342 ? -4.587 10.362 54.779 1.00 41.62 342 SER A N 1
ATOM 2670 C CA . SER A 1 342 ? -5.731 11.248 54.898 1.00 41.62 342 SER A CA 1
ATOM 2671 C C . SER A 1 342 ? -5.197 12.657 55.150 1.00 41.62 342 SER A C 1
ATOM 2673 O O . SER A 1 342 ? -4.469 12.891 56.107 1.00 41.62 342 SER A O 1
ATOM 2675 N N . TRP A 1 343 ? -5.582 13.628 54.324 1.00 50.91 343 TRP A N 1
ATOM 2676 C CA . TRP A 1 343 ? -5.284 15.053 54.532 1.00 50.91 343 TRP A CA 1
ATOM 2677 C C . TRP A 1 343 ? -5.773 15.593 55.894 1.00 50.91 343 TRP A C 1
ATOM 2679 O O . TRP A 1 343 ? -5.424 16.707 56.272 1.00 50.91 343 TRP A O 1
ATOM 2689 N N . LYS A 1 344 ? -6.560 14.807 56.646 1.00 49.31 344 LYS A N 1
ATOM 2690 C CA . LYS A 1 344 ? -6.955 15.087 58.035 1.00 49.31 344 LYS A CA 1
ATOM 2691 C C . LYS A 1 344 ? -5.852 14.827 59.070 1.00 49.31 344 LYS A C 1
ATOM 2693 O O . LYS A 1 344 ? -6.029 15.245 60.206 1.00 49.31 344 LYS A O 1
ATOM 2698 N N . ASP A 1 345 ? -4.736 14.206 58.689 1.00 48.00 345 ASP A N 1
ATOM 2699 C CA . ASP A 1 345 ? -3.582 13.978 59.574 1.00 48.00 345 ASP A CA 1
ATOM 2700 C C . ASP A 1 345 ? -2.573 15.155 59.550 1.00 48.00 345 ASP A C 1
ATOM 2702 O O . ASP A 1 345 ? -1.451 15.030 60.034 1.00 48.00 345 ASP A O 1
ATOM 2706 N N . LEU A 1 346 ? -2.962 16.307 58.979 1.00 45.28 346 LEU A N 1
ATOM 2707 C CA . LEU A 1 346 ? -2.162 17.540 58.878 1.00 45.28 346 LEU A CA 1
ATOM 2708 C C . LEU A 1 346 ? -2.716 18.702 59.736 1.00 45.28 346 LEU A C 1
ATOM 2710 O O . LEU A 1 346 ? -2.684 19.852 59.293 1.00 45.28 346 LEU A O 1
ATOM 2714 N N . VAL A 1 347 ? -3.228 18.431 60.944 1.00 42.38 347 VAL A N 1
ATOM 2715 C CA . VAL A 1 347 ? -3.582 19.480 61.930 1.00 42.38 347 VAL A CA 1
ATOM 2716 C C . VAL A 1 347 ? -2.688 19.407 63.154 1.00 42.38 347 VAL A C 1
ATOM 2718 O O . VAL A 1 347 ? -2.614 18.311 63.754 1.00 42.38 347 VAL A O 1
#

Secondary structure (DSSP, 8-state):
-EE-HHHHGGGHHHHHHHHHTT--EEEEE-S-GGGGGGG-TTTS-------TTEEEE--SSHHHHHHHHHHHHHHHHHT--TT--EEEEE-------THHHHHHHHHSGGGBSS--SSEE-TTSPPTT-EEGGGSPBPPHHHHHHHHHHHHHHTEEEEE--TTBTT--TTTTEEEEEEEGGGHHHHHHHHHHHHTTT-EEEEEEES-HHHHTSHHHHTTTTHIIIIIS----PPEEP-TT-SSGGGGGG--EEPPPEEEEESS-GGGTSSHHHHHTS-EEEE---S----S-HHHHHHHHT-SHHHHHHHHHHHHHHHHTPPP---HHHHHHHHHS------GGG--

Foldseek 3Di:
DEDAQLCCVVCVVVVLVCVVVLAADEYEHPPAALLCLQVWFSRHAHADDDHWQAWEFADAAPVLVVLVVVVSVVCQVVVVSVRHRYYYYHHHPDDDDNVLQVVLLQLDQVFFPDRAAAEDDQVGDDPPHDHSVVTGGDDPVVSSVVVSVQSVLFKDWSHDCVRHPLDAFQAQEAEEEEEHPLLVQQVLLQVVSVVVSHRYTYMYTGTLCSQPNDVCVVVLNCCNCPVVVQAQDWDWDPPDDPDPVCVQVTQTFHHEYEYAYRHDQVSPVCSCVSRVHHYHYQYQDDRRGRDNSQVRCVVSLSGNNSRNVRNVVRSVVRSPDHDDDDPVVVVVVVVDDPPPPDPVVVD

pLDDT: mean 89.16, std 13.69, range [41.62, 98.81]

Radius of gyration: 23.28 Å; chains: 1; bounding box: 50×46×84 Å

Sequence (347 aa):
MTVYDFFVKRALDQYFYDLYWKSSFILVGTPSGVTLSPEGAQHGWKSDFQIPNQITWEPFYCVELDWIMADAIHRHLTYTNEGRTGVLIRGVTKGIDQKQFLKLLKTQARFKSEPVDNLCHKDFMLDGGVSEDQIACVSDEQILGEIQQDVLKGAYFLINYKNYKGYIPGENVIHIFAMGALVDEAIKASEKLLQEGIYANVVSVTSPDLLIGNLAQENDYEYLKHDLGVSDKLHITSEDFSNIADMVSISGRRVPIVSTHDGEPGLLDNIGSIVGVKHEALAVRKHSKCGRPADVYKYHGIDQDGIVSAAKKVLAETALEGINVSSYLLAQAAEKPSSIGSWKDLV